Protein AF-T0JXV6-F1 (afdb_monomer_lite)

InterPro domains:
  IPR028389 Protection of telomeres protein 1 [PTHR14513] (5-275)

Foldseek 3Di:
DDDPPPDPALKDFPCPPADADQLVVVPDFDWDWDQDPNDTDIDTDLWDFDKHKHWWAFQAKPPLDLLPQKDWDADDPVVVVVPDDDDDDDDDDDDDDDDDPCSVPGDTAMWGWMKTKIAHDDPCPDDDDDPPDDPDSIDIAIETRVQVCQAQVDHGDRCVVDVPVSVSSVVSVCQRFNCNSVVSVVVVVVVVVVVVVVVVPPDPDPDDDDDDDDDDDDDDDDDDDPPDPDTPYDIDMFMKTKDWDKDFAPDPVQAPPDDRIHTHIHMHTHRMYRNDD

Secondary structure (DSSP, 8-state):
---------SEEES-TTSPBPPHHHHHSPPEEEEEETTEEEEEEPS----EEEEEEEEEEEESSSGGGSEEEEEP-THHHHTTS----------------GGGGSPPEEEEE-EEEEEEE-----TT----TT----EEEEEE-HHHHHHHHS-----TTT-HHHHHHHHHHHHHHHTTHHHHHHHHHHHHHHHHHHHHTT-----SPPPP--------------------SPPPEEEEEEEEEEEEE---GGG--SSTTEEEEEEEEEESEEE---

Organism: Colletotrichum gloeosporioides (strain Cg-14) (NCBI:txid1237896)

Structure (mmCIF, N/CA/C/O backbone):
data_AF-T0JXV6-F1
#
_entry.id   AF-T0JXV6-F1
#
loop_
_atom_site.group_PDB
_atom_site.id
_atom_site.type_symbol
_atom_site.label_atom_id
_atom_site.label_alt_id
_atom_site.label_comp_id
_atom_site.label_asym_id
_atom_site.label_entity_id
_atom_site.label_seq_id
_atom_site.pdbx_PDB_ins_code
_atom_site.Cartn_x
_atom_site.Cartn_y
_atom_site.Cartn_z
_atom_site.occupancy
_atom_site.B_iso_or_equiv
_atom_site.auth_seq_id
_atom_site.auth_comp_id
_atom_site.auth_asym_id
_atom_site.auth_atom_id
_atom_site.pdbx_PDB_model_num
ATOM 1 N N . MET A 1 1 ? -8.424 29.051 -29.352 1.00 37.22 1 MET A N 1
ATOM 2 C CA . MET A 1 1 ? -7.596 28.868 -28.140 1.00 37.22 1 MET A CA 1
ATOM 3 C C . MET A 1 1 ? -8.303 27.899 -27.207 1.00 37.22 1 MET A C 1
ATOM 5 O O . MET A 1 1 ? -9.523 27.938 -27.158 1.00 37.22 1 MET A O 1
ATOM 9 N N . CYS A 1 2 ? -7.521 27.090 -26.488 1.00 35.97 2 CYS A N 1
ATOM 10 C CA . CYS A 1 2 ? -7.918 26.149 -25.431 1.00 35.97 2 CYS A CA 1
ATOM 11 C C . CYS A 1 2 ? -8.541 24.810 -25.858 1.00 35.97 2 CYS A C 1
ATOM 13 O O . CYS A 1 2 ? -9.689 24.521 -25.553 1.00 35.97 2 CYS A O 1
ATOM 15 N N . LEU A 1 3 ? -7.710 23.939 -26.437 1.00 32.62 3 LEU A N 1
ATOM 16 C CA . LEU A 1 3 ? -7.791 22.489 -26.215 1.00 32.62 3 LEU A CA 1
ATOM 17 C C . LEU A 1 3 ? -6.382 21.950 -25.936 1.00 32.62 3 LEU A C 1
ATOM 19 O O . LEU A 1 3 ? -5.783 21.256 -26.746 1.00 32.62 3 LEU A O 1
ATOM 23 N N . LEU A 1 4 ? -5.834 22.323 -24.780 1.00 34.47 4 LEU A N 1
ATOM 24 C CA . LEU A 1 4 ? -4.704 21.633 -24.157 1.00 34.47 4 LEU A CA 1
ATOM 25 C C . LEU A 1 4 ? -4.977 21.549 -22.655 1.00 34.47 4 LEU A C 1
ATOM 27 O O . LEU A 1 4 ? -4.387 22.256 -21.849 1.00 34.47 4 LEU A O 1
ATOM 31 N N . GLN A 1 5 ? -5.911 20.678 -22.290 1.00 33.28 5 GLN A N 1
ATOM 32 C CA . GLN A 1 5 ? -6.029 20.166 -20.927 1.00 33.28 5 GLN A CA 1
ATOM 33 C C . GLN A 1 5 ? -6.063 18.632 -20.987 1.00 33.28 5 GLN A C 1
ATOM 35 O O . GLN A 1 5 ? -6.943 17.988 -20.431 1.00 33.28 5 GLN A O 1
ATOM 40 N N . ALA A 1 6 ? -5.128 18.042 -21.735 1.00 34.59 6 ALA A N 1
ATOM 41 C CA . ALA A 1 6 ? -4.941 16.598 -21.771 1.00 34.59 6 ALA A CA 1
ATOM 42 C C . ALA A 1 6 ? -3.949 16.181 -20.670 1.00 34.59 6 ALA A C 1
ATOM 44 O O . ALA A 1 6 ? -2.814 16.648 -20.646 1.00 34.59 6 ALA A O 1
ATOM 45 N N . ASN A 1 7 ? -4.415 15.300 -19.778 1.00 42.31 7 ASN A N 1
ATOM 46 C CA . ASN A 1 7 ? -3.654 14.433 -18.868 1.00 42.31 7 ASN A CA 1
ATOM 47 C C . ASN A 1 7 ? -2.705 15.097 -17.855 1.00 42.31 7 ASN A C 1
ATOM 49 O O . ASN A 1 7 ? -1.498 15.175 -18.065 1.00 42.31 7 ASN A O 1
ATOM 53 N N . ARG A 1 8 ? -3.234 15.480 -16.679 1.00 49.75 8 ARG A N 1
ATOM 54 C CA . ARG A 1 8 ? -2.411 15.922 -15.530 1.00 49.75 8 ARG A CA 1
ATOM 55 C C . ARG A 1 8 ? -2.336 14.928 -14.360 1.00 49.75 8 ARG A C 1
ATOM 57 O O . ARG A 1 8 ? -1.560 15.169 -13.440 1.00 49.75 8 ARG A O 1
ATOM 64 N N . ASN A 1 9 ? -3.061 13.807 -14.411 1.00 64.25 9 ASN A N 1
ATOM 65 C CA . ASN A 1 9 ? -3.058 12.797 -13.350 1.00 64.25 9 ASN A CA 1
ATOM 66 C C . ASN A 1 9 ? -2.523 11.470 -13.895 1.00 64.25 9 ASN A C 1
ATOM 68 O O . ASN A 1 9 ? -3.249 10.728 -14.546 1.00 64.25 9 ASN A O 1
ATOM 72 N N . GLN A 1 10 ? -1.250 11.180 -13.616 1.00 81.12 10 GLN A N 1
ATOM 73 C CA . GLN A 1 10 ? -0.612 9.900 -13.956 1.00 81.12 10 GLN A CA 1
ATOM 74 C C . GLN A 1 10 ? -1.016 8.766 -13.003 1.00 81.12 10 GLN A C 1
ATOM 76 O O . GLN A 1 10 ? -0.547 7.648 -13.152 1.00 81.12 10 GLN A O 1
ATOM 81 N N . VAL A 1 11 ? -1.869 9.040 -12.013 1.00 85.19 11 VAL A N 1
ATOM 82 C CA . VAL A 1 11 ? -2.389 8.044 -11.075 1.00 85.19 11 VAL A CA 1
ATOM 83 C C . VAL A 1 11 ? -3.901 8.198 -10.995 1.00 85.19 11 VAL A C 1
ATOM 85 O O . VAL A 1 11 ? -4.410 9.305 -10.790 1.00 85.19 11 VAL A O 1
ATOM 88 N N . THR A 1 12 ? -4.612 7.093 -11.180 1.00 85.12 12 THR A N 1
ATOM 89 C CA . THR A 1 12 ? -6.077 7.018 -11.170 1.00 85.12 12 THR A CA 1
ATOM 90 C C . THR A 1 12 ? -6.544 5.996 -10.145 1.00 85.12 12 THR A C 1
ATOM 92 O O . THR A 1 12 ? -5.838 5.027 -9.879 1.00 85.12 12 THR A O 1
ATOM 95 N N . CYS A 1 13 ? -7.740 6.191 -9.592 1.00 86.06 13 CYS A N 1
ATOM 96 C CA . CYS A 1 13 ? -8.347 5.271 -8.637 1.00 86.06 13 CYS A CA 1
ATOM 97 C C . CYS A 1 13 ? -9.771 4.902 -9.070 1.00 86.06 13 CYS A C 1
ATOM 99 O O . CYS A 1 13 ? -10.501 5.779 -9.516 1.00 86.06 13 CYS A O 1
ATOM 101 N N . GLU A 1 14 ? -10.176 3.647 -8.894 1.00 82.94 14 GLU A N 1
ATOM 102 C CA . GLU A 1 14 ? -11.443 3.086 -9.388 1.00 82.94 14 GLU A CA 1
ATOM 103 C C . GLU A 1 14 ? -12.693 3.831 -8.884 1.00 82.94 14 GLU A C 1
ATOM 105 O O . GLU A 1 14 ? -13.645 4.055 -9.628 1.00 82.94 14 GLU A O 1
ATOM 110 N N . HIS A 1 15 ? -12.686 4.293 -7.632 1.00 77.56 15 HIS A N 1
ATOM 111 C CA . HIS A 1 15 ? -13.860 4.901 -7.001 1.00 77.56 15 HIS A CA 1
ATOM 112 C C . HIS A 1 15 ? -13.875 6.429 -7.140 1.00 77.56 15 HIS A C 1
ATOM 114 O O . HIS A 1 15 ? -13.711 7.162 -6.158 1.00 77.56 15 HIS A O 1
ATOM 120 N N . HIS A 1 16 ? -14.083 6.927 -8.359 1.00 67.88 16 HIS A N 1
ATOM 121 C CA . HIS A 1 16 ? -14.123 8.368 -8.638 1.00 67.88 16 HIS A CA 1
ATOM 122 C C . HIS A 1 16 ? -15.281 9.109 -7.940 1.00 67.88 16 HIS A C 1
ATOM 124 O O . HIS A 1 16 ? -15.116 10.283 -7.592 1.00 67.88 16 HIS A O 1
ATOM 130 N N . ASP A 1 17 ? -16.394 8.417 -7.675 1.00 71.88 17 ASP A N 1
ATOM 131 C CA . ASP A 1 17 ? -17.638 9.006 -7.153 1.00 71.88 17 ASP A CA 1
ATOM 132 C C . ASP A 1 17 ? -17.679 9.143 -5.622 1.00 71.88 17 ASP A C 1
ATOM 134 O O . ASP A 1 17 ? -18.515 9.866 -5.079 1.00 71.88 17 ASP A O 1
ATOM 138 N N . LYS A 1 18 ? -16.768 8.481 -4.893 1.00 79.19 18 LYS A N 1
ATOM 139 C CA . LYS A 1 18 ? -16.682 8.617 -3.430 1.00 79.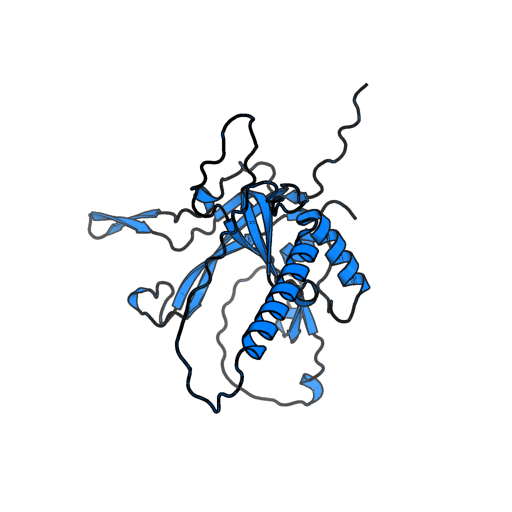19 18 LYS A CA 1
ATOM 140 C C . LYS A 1 18 ? -16.049 9.963 -3.055 1.00 79.19 18 LYS A C 1
ATOM 142 O O . LYS A 1 18 ? -15.057 10.384 -3.656 1.00 79.19 18 LYS A O 1
ATOM 147 N N . SER A 1 19 ? -16.581 10.619 -2.024 1.00 84.12 19 SER A N 1
ATOM 148 C CA . SER A 1 19 ? -15.981 11.829 -1.447 1.00 84.12 19 SER A CA 1
ATOM 149 C C . SER A 1 19 ? -14.614 11.535 -0.831 1.00 84.12 19 SER A C 1
ATOM 151 O O . SER A 1 19 ? -14.400 10.477 -0.241 1.00 84.12 19 SER A O 1
ATOM 153 N N . THR A 1 20 ? -13.689 12.486 -0.950 1.00 88.56 20 THR A N 1
ATOM 154 C CA . THR A 1 20 ? -12.358 12.382 -0.343 1.00 88.56 20 THR A CA 1
ATOM 155 C C . THR A 1 20 ? -12.450 12.524 1.177 1.00 88.56 20 THR A C 1
ATOM 157 O O . THR A 1 20 ? -12.893 13.556 1.676 1.00 88.56 20 THR A O 1
ATOM 160 N N . SER A 1 21 ? -12.006 11.503 1.901 1.00 89.81 21 SER A N 1
ATOM 161 C CA . SER A 1 21 ? -11.859 11.471 3.356 1.00 89.81 21 SER A CA 1
ATOM 162 C C . SER A 1 21 ? -10.530 12.095 3.792 1.00 89.81 21 SER A C 1
ATOM 164 O O . SER A 1 21 ? -9.514 11.960 3.101 1.00 89.81 21 SER A O 1
ATOM 166 N N . LEU A 1 22 ? -10.530 12.753 4.955 1.00 89.25 22 LEU A N 1
ATOM 167 C CA . LEU A 1 22 ? -9.310 13.240 5.596 1.00 89.25 22 LEU A CA 1
ATOM 168 C C . LEU A 1 22 ? -8.621 12.101 6.354 1.00 89.25 22 LEU A C 1
ATOM 170 O O . LEU A 1 22 ? -9.269 11.202 6.886 1.00 89.25 22 LEU A O 1
ATOM 174 N N . ILE A 1 23 ? -7.295 12.140 6.432 1.00 90.06 23 ILE A N 1
ATOM 175 C CA . ILE A 1 23 ? -6.511 11.106 7.115 1.00 90.06 23 ILE A CA 1
ATOM 176 C C . ILE A 1 23 ? -6.825 11.019 8.617 1.00 90.06 23 ILE A C 1
ATOM 178 O O . ILE A 1 23 ? -6.941 9.895 9.106 1.00 90.06 23 ILE A O 1
ATOM 182 N N . PRO A 1 24 ? -7.006 12.127 9.366 1.00 89.81 24 PRO A N 1
ATOM 183 C CA . PRO A 1 24 ? -7.443 12.053 10.761 1.00 89.81 24 PRO A CA 1
ATOM 184 C C . PRO A 1 24 ? -8.748 11.270 10.941 1.00 89.81 24 PRO A C 1
ATOM 186 O O . PRO A 1 24 ? -8.823 10.442 11.844 1.00 89.81 24 PRO A O 1
ATOM 189 N N . ASP A 1 25 ? -9.712 11.457 10.037 1.00 88.94 25 ASP A N 1
ATOM 190 C CA . ASP A 1 25 ? -11.015 10.783 10.088 1.00 88.94 25 ASP A CA 1
ATOM 191 C C . ASP A 1 25 ? -10.878 9.281 9.782 1.00 88.94 25 ASP A C 1
ATOM 193 O O . ASP A 1 25 ? -11.512 8.447 10.420 1.00 88.94 25 ASP A O 1
ATOM 197 N N . ILE A 1 26 ? -10.001 8.910 8.839 1.00 90.38 26 ILE A N 1
ATOM 198 C CA . ILE A 1 26 ? -9.690 7.500 8.525 1.00 90.38 26 ILE A CA 1
ATOM 199 C C . ILE A 1 26 ? -9.023 6.798 9.721 1.00 90.38 26 ILE A C 1
ATOM 201 O O . ILE A 1 26 ? -9.214 5.599 9.946 1.00 90.38 26 ILE A O 1
ATOM 205 N N . LEU A 1 27 ? -8.196 7.534 10.469 1.00 91.00 27 LEU A N 1
ATOM 206 C CA . LEU A 1 27 ? -7.444 7.018 11.610 1.00 91.00 27 LEU A CA 1
ATOM 207 C C . LEU A 1 27 ? -8.259 6.967 12.904 1.00 91.00 27 LEU A C 1
ATOM 209 O O . LEU A 1 27 ? -7.886 6.224 13.823 1.00 91.00 27 LEU A O 1
ATOM 213 N N . GLU A 1 28 ? -9.355 7.713 12.997 1.00 90.12 28 GLU A N 1
ATOM 214 C CA . GLU A 1 28 ? -10.208 7.723 14.177 1.00 90.12 28 GLU A CA 1
ATOM 215 C C . GLU A 1 28 ? -10.832 6.330 14.409 1.00 90.12 28 GLU A C 1
ATOM 217 O O . GLU A 1 28 ? -11.359 5.709 13.483 1.00 90.12 28 GLU A O 1
ATOM 222 N N . PRO A 1 29 ? -10.706 5.742 15.615 1.00 89.19 29 PRO A N 1
ATOM 223 C CA . PRO A 1 29 ? -11.367 4.481 15.930 1.00 89.19 29 PRO A CA 1
ATOM 224 C C . PRO A 1 29 ? -12.885 4.640 15.907 1.00 89.19 29 PRO A C 1
ATOM 226 O O . PRO A 1 29 ? -13.430 5.498 16.600 1.00 89.19 29 PRO A O 1
ATOM 229 N N . ALA A 1 30 ? -13.566 3.770 15.167 1.00 89.75 30 ALA A N 1
ATOM 230 C CA . ALA A 1 30 ? -15.018 3.740 15.171 1.00 89.75 30 ALA A CA 1
ATOM 231 C C . ALA A 1 30 ? -15.557 3.285 16.531 1.00 89.75 30 ALA A C 1
ATOM 233 O O . ALA A 1 30 ? -14.968 2.441 17.217 1.00 89.75 30 ALA A O 1
ATOM 234 N N . THR A 1 31 ? -16.713 3.822 16.897 1.00 92.06 31 THR A N 1
ATOM 235 C CA . THR A 1 31 ? -17.448 3.437 18.095 1.00 92.06 31 THR A CA 1
ATOM 236 C C . THR A 1 31 ? -18.773 2.793 17.720 1.00 92.06 31 THR A C 1
ATOM 238 O O . THR A 1 31 ? -19.388 3.125 16.708 1.00 92.06 31 THR A O 1
ATOM 241 N N . HIS A 1 32 ? -19.209 1.852 18.546 1.00 89.75 32 HIS A N 1
ATOM 242 C CA . HIS A 1 32 ? -20.503 1.206 18.439 1.00 89.75 32 HIS A CA 1
ATOM 243 C C . HIS A 1 32 ? -21.236 1.328 19.768 1.00 89.75 32 HIS A C 1
ATOM 245 O O . HIS A 1 32 ? -20.668 1.073 20.831 1.00 89.75 32 HIS A O 1
ATOM 251 N N . GLU A 1 33 ? -22.495 1.735 19.703 1.00 92.31 33 GLU A N 1
ATOM 252 C CA . GLU A 1 33 ? -23.370 1.784 20.862 1.00 92.31 33 GLU A CA 1
ATOM 253 C C . GLU A 1 33 ? -23.994 0.403 21.074 1.00 92.31 33 GLU A C 1
ATOM 255 O O . GLU A 1 33 ? -24.697 -0.105 20.204 1.00 92.31 33 GLU A O 1
ATOM 260 N N . ALA A 1 34 ? -23.722 -0.209 22.224 1.00 87.69 34 ALA A N 1
ATOM 261 C CA . ALA A 1 34 ? -24.237 -1.517 22.596 1.00 87.69 34 ALA A CA 1
ATOM 262 C C . ALA A 1 34 ? -25.036 -1.423 23.898 1.00 87.69 34 ALA A C 1
ATOM 264 O O . ALA A 1 34 ? -24.622 -0.767 24.854 1.00 87.69 34 ALA A O 1
ATOM 265 N N . THR A 1 35 ? -26.168 -2.121 23.969 1.00 90.75 35 THR A N 1
ATOM 266 C CA . THR A 1 35 ? -26.941 -2.241 25.209 1.00 90.75 35 THR A CA 1
ATOM 267 C C . THR A 1 35 ? -26.532 -3.509 25.947 1.00 90.75 35 THR A C 1
ATOM 269 O O . THR A 1 35 ? -26.772 -4.618 25.473 1.00 90.75 35 THR A O 1
ATOM 272 N N . VAL A 1 36 ? -25.948 -3.356 27.135 1.00 86.69 36 VAL A N 1
ATOM 273 C CA . VAL A 1 36 ? -25.570 -4.469 28.014 1.00 86.69 36 VAL A CA 1
ATOM 274 C C . VAL A 1 36 ? -26.356 -4.333 29.311 1.00 86.69 36 VAL A C 1
ATOM 276 O O . VAL A 1 36 ? -26.255 -3.322 30.000 1.00 86.69 36 VAL A O 1
ATOM 279 N N . GLN A 1 37 ? -27.180 -5.336 29.634 1.00 86.00 37 GLN A N 1
ATOM 280 C CA . GLN A 1 37 ? -27.998 -5.365 30.859 1.00 86.00 37 GLN A CA 1
ATOM 281 C C . GLN A 1 37 ? -28.869 -4.104 31.060 1.00 86.00 37 GLN A C 1
ATOM 283 O O . GLN A 1 37 ? -29.001 -3.588 32.167 1.00 86.00 37 GLN A O 1
ATOM 288 N N . GLY A 1 38 ? -29.451 -3.578 29.976 1.00 86.81 38 GLY A N 1
ATOM 289 C CA . GLY A 1 38 ? -30.301 -2.378 30.013 1.00 86.81 38 GLY A CA 1
ATOM 290 C C . GLY A 1 38 ? -29.543 -1.051 30.132 1.00 86.81 38 GLY A C 1
ATOM 291 O O . GLY A 1 38 ? -30.179 -0.003 30.173 1.00 86.81 38 GLY A O 1
ATOM 292 N N . SER A 1 39 ? -28.206 -1.078 30.153 1.00 88.06 39 SER A N 1
ATOM 293 C CA . SER A 1 39 ? -27.356 0.113 30.117 1.00 88.06 39 SER A CA 1
ATOM 294 C C . SER A 1 39 ? -26.723 0.278 28.740 1.00 88.06 39 SER A C 1
ATOM 296 O O . SER A 1 39 ? -26.193 -0.675 28.167 1.00 88.06 39 SER A O 1
ATOM 298 N N . THR A 1 40 ? -26.761 1.497 28.213 1.00 88.94 40 THR A N 1
ATOM 299 C CA . THR A 1 40 ? -26.061 1.857 26.980 1.00 88.94 40 THR A CA 1
ATOM 300 C C . THR A 1 40 ? -24.569 2.024 27.258 1.00 88.94 40 THR A C 1
ATOM 302 O O . THR A 1 40 ? -24.177 2.813 28.117 1.00 88.94 40 THR A O 1
ATOM 305 N N . VAL A 1 41 ? -23.731 1.308 26.510 1.00 92.62 41 VAL A N 1
ATOM 306 C CA . VAL A 1 41 ? -22.269 1.371 26.585 1.00 92.62 41 VAL A CA 1
ATOM 307 C C . VAL A 1 41 ? -21.703 1.648 25.196 1.00 92.62 41 VAL A C 1
ATOM 309 O O . VAL A 1 41 ? -22.113 1.042 24.210 1.00 92.62 41 VAL A O 1
ATOM 312 N N . ILE A 1 42 ? -20.729 2.554 25.114 1.00 90.94 42 ILE A N 1
ATOM 313 C CA . ILE A 1 42 ? -20.004 2.841 23.874 1.00 90.94 42 ILE A CA 1
ATOM 314 C C . ILE A 1 42 ? -18.759 1.956 23.822 1.00 90.94 42 ILE A C 1
ATOM 316 O O . ILE A 1 42 ? -17.847 2.096 24.638 1.00 90.94 42 ILE A O 1
ATOM 320 N N . VAL A 1 43 ? -18.714 1.063 22.841 1.00 89.06 43 VAL A N 1
ATOM 321 C CA . VAL A 1 43 ? -17.601 0.145 22.594 1.00 89.06 43 VAL A CA 1
ATOM 322 C C . VAL A 1 43 ? -16.750 0.688 21.452 1.00 89.06 43 VAL A C 1
ATOM 324 O O . VAL A 1 43 ? -17.272 1.096 20.417 1.00 89.06 43 VAL A O 1
ATOM 327 N N . LYS A 1 44 ? -15.427 0.700 21.618 1.00 90.06 44 LYS A N 1
ATOM 328 C CA . LYS A 1 44 ? -14.499 1.009 20.522 1.00 90.06 44 LYS A CA 1
ATOM 329 C C . LYS A 1 44 ? -14.268 -0.247 19.699 1.00 90.06 44 LYS A C 1
ATOM 331 O O . LYS A 1 44 ? -13.880 -1.271 20.252 1.00 90.06 44 LYS A O 1
ATOM 336 N N . LEU A 1 45 ? -14.489 -0.154 18.394 1.00 90.12 45 LEU A N 1
ATOM 337 C CA . LEU A 1 45 ? -14.232 -1.256 17.481 1.00 90.12 45 LEU A CA 1
ATOM 338 C C . LEU A 1 45 ? -12.742 -1.292 17.116 1.00 90.12 45 LEU A C 1
ATOM 340 O O . LEU A 1 45 ? -12.152 -0.233 16.872 1.00 90.12 45 LEU A O 1
ATOM 344 N N . PRO A 1 46 ? -12.124 -2.483 17.036 1.00 88.31 46 PRO A N 1
ATOM 345 C CA . PRO A 1 46 ? -10.740 -2.599 16.592 1.00 88.31 46 PRO A CA 1
ATOM 346 C C . PRO A 1 46 ? -10.594 -2.192 15.115 1.00 88.31 46 PRO A C 1
ATOM 348 O O . PRO A 1 46 ? -9.593 -1.581 14.751 1.00 88.31 46 PRO A O 1
ATOM 351 N N . PHE A 1 47 ? -11.597 -2.471 14.274 1.00 92.12 47 PHE A N 1
ATOM 352 C CA . PHE A 1 47 ? -11.689 -2.079 12.860 1.00 92.12 47 PHE A CA 1
ATOM 353 C C . PHE A 1 47 ? -13.146 -2.179 12.365 1.00 92.12 47 PHE A C 1
ATOM 355 O O . PHE A 1 47 ? -13.990 -2.767 13.040 1.00 92.12 47 PHE A O 1
ATOM 362 N N . THR A 1 48 ? -13.446 -1.613 11.192 1.00 91.31 48 THR A N 1
ATOM 363 C CA . THR A 1 48 ? -14.803 -1.574 10.599 1.00 91.31 48 THR A CA 1
ATOM 364 C C . THR A 1 48 ? -14.897 -2.084 9.164 1.00 91.31 48 THR A C 1
ATOM 366 O O . THR A 1 48 ? -15.958 -1.977 8.558 1.00 91.31 48 THR A O 1
ATOM 369 N N . VAL A 1 49 ? -13.811 -2.626 8.604 1.00 92.44 49 VAL A N 1
ATOM 370 C CA . VAL A 1 49 ? -13.766 -3.099 7.203 1.00 92.44 49 VAL A CA 1
ATOM 371 C C . VAL A 1 49 ? -14.216 -2.002 6.217 1.00 92.44 49 VAL A C 1
ATOM 373 O O . VAL A 1 49 ? -15.005 -2.212 5.300 1.00 92.44 49 VAL A O 1
ATOM 376 N N . ALA A 1 50 ? -13.765 -0.769 6.455 1.00 92.06 50 ALA A N 1
ATOM 377 C CA . ALA A 1 50 ? -14.204 0.403 5.707 1.00 92.06 50 ALA A CA 1
ATOM 378 C C . ALA A 1 50 ? -13.318 0.693 4.486 1.00 92.06 50 ALA A C 1
ATOM 380 O O . ALA A 1 50 ? -12.120 0.416 4.480 1.00 92.06 50 ALA A O 1
ATOM 381 N N . GLN A 1 51 ? -13.901 1.316 3.464 1.00 94.00 51 GLN A N 1
ATOM 382 C CA . GLN A 1 51 ? -13.195 1.787 2.274 1.00 94.00 51 GLN A CA 1
ATOM 383 C C . GLN A 1 51 ? -13.260 3.308 2.179 1.00 94.00 51 GLN A C 1
ATOM 385 O O . GLN A 1 51 ? -14.335 3.901 2.268 1.00 94.00 51 GLN A O 1
ATOM 390 N N . TYR A 1 52 ? -12.120 3.923 1.901 1.00 92.69 52 TYR A N 1
ATOM 391 C CA . TYR A 1 52 ? -11.938 5.365 1.859 1.00 92.69 52 TYR A CA 1
ATOM 392 C C . TYR A 1 52 ? -11.314 5.790 0.537 1.00 92.69 52 TYR A C 1
ATOM 394 O O . TYR A 1 52 ? -10.575 5.036 -0.099 1.00 92.69 52 TYR A O 1
ATOM 402 N N . ARG A 1 53 ? -11.572 7.035 0.149 1.00 92.94 53 ARG A N 1
ATOM 403 C CA . ARG A 1 53 ? -10.839 7.723 -0.912 1.00 92.94 53 ARG A CA 1
ATOM 404 C C . ARG A 1 53 ? -10.041 8.841 -0.265 1.00 92.94 53 ARG A C 1
ATOM 406 O O . ARG A 1 53 ? -10.612 9.605 0.501 1.00 92.94 53 ARG A O 1
ATOM 413 N N . ALA A 1 54 ? -8.754 8.960 -0.556 1.00 91.75 54 ALA A N 1
ATOM 414 C CA . ALA A 1 54 ? -7.899 9.966 0.069 1.00 91.75 54 ALA A CA 1
ATOM 415 C C . ALA A 1 54 ? -7.019 10.665 -0.969 1.00 91.75 54 ALA A C 1
ATOM 417 O O . ALA A 1 54 ? -6.627 10.065 -1.969 1.00 91.75 54 ALA A O 1
ATOM 418 N N . ASN A 1 55 ? -6.700 11.938 -0.721 1.00 91.50 55 ASN A N 1
ATOM 419 C CA . ASN A 1 55 ? -5.715 12.686 -1.498 1.00 91.50 55 ASN A CA 1
ATOM 420 C C . ASN A 1 55 ? -4.409 12.768 -0.706 1.00 91.50 55 ASN A C 1
ATOM 422 O O . ASN A 1 55 ? -4.353 13.382 0.364 1.00 91.50 55 ASN A O 1
ATOM 426 N N . VAL A 1 56 ? -3.367 12.119 -1.213 1.00 92.25 56 VAL A N 1
ATOM 427 C CA . VAL A 1 56 ? -2.160 11.812 -0.446 1.00 92.25 56 VAL A CA 1
ATOM 428 C C . VAL A 1 56 ? -0.894 12.024 -1.261 1.00 92.25 56 VAL A C 1
ATOM 430 O O . VAL A 1 56 ? -0.916 12.133 -2.483 1.00 92.25 56 VAL A O 1
ATOM 433 N N . ARG A 1 57 ? 0.236 12.045 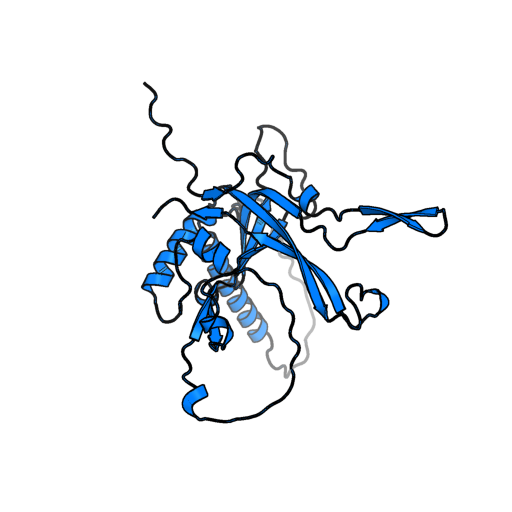-0.563 1.00 92.31 57 ARG A N 1
ATOM 434 C CA . ARG A 1 57 ? 1.583 11.909 -1.121 1.00 92.31 57 ARG A CA 1
ATOM 435 C C . ARG A 1 57 ? 2.312 10.775 -0.408 1.00 92.31 57 ARG A C 1
ATOM 437 O O . ARG A 1 57 ? 2.127 10.591 0.797 1.00 92.31 57 ARG A O 1
ATOM 444 N N . VAL A 1 58 ? 3.158 10.039 -1.121 1.00 93.75 58 VAL A N 1
ATOM 445 C CA . VAL A 1 58 ? 4.038 9.043 -0.491 1.00 93.75 58 VAL A CA 1
ATOM 446 C C . VAL A 1 58 ? 5.214 9.757 0.168 1.00 93.75 58 VAL A C 1
ATOM 448 O O . VAL A 1 58 ? 5.881 10.574 -0.458 1.00 93.75 58 VAL A O 1
ATOM 451 N N . ILE A 1 59 ? 5.473 9.469 1.438 1.00 92.56 59 ILE A N 1
ATOM 452 C CA . ILE A 1 59 ? 6.582 10.072 2.194 1.00 92.56 59 ILE A CA 1
ATOM 453 C C . ILE A 1 59 ? 7.608 9.049 2.682 1.00 92.56 59 ILE A C 1
ATOM 455 O O . ILE A 1 59 ? 8.644 9.437 3.216 1.00 92.56 59 ILE A O 1
ATOM 459 N N . ASP A 1 60 ? 7.294 7.760 2.581 1.00 94.62 60 ASP A N 1
ATOM 460 C CA . ASP A 1 60 ? 8.200 6.649 2.868 1.00 94.62 60 ASP A CA 1
ATOM 461 C C . ASP A 1 60 ? 7.644 5.361 2.242 1.00 94.62 60 ASP A C 1
ATOM 463 O O . ASP A 1 60 ? 6.484 5.315 1.831 1.00 94.62 60 ASP A O 1
ATOM 467 N N . PHE A 1 61 ? 8.453 4.310 2.207 1.00 96.88 61 PHE A N 1
ATOM 468 C CA . PHE A 1 61 ? 8.066 2.981 1.738 1.00 96.88 61 PHE A CA 1
ATOM 469 C C . PHE A 1 61 ? 8.766 1.876 2.547 1.00 96.88 61 PHE A C 1
ATOM 471 O O . PHE A 1 61 ? 9.717 2.132 3.283 1.00 96.88 61 PHE A O 1
ATOM 478 N N . HIS A 1 62 ? 8.313 0.635 2.471 1.00 96.25 62 HIS A N 1
ATOM 479 C CA . HIS A 1 62 ? 8.968 -0.505 3.111 1.00 96.25 62 HIS A CA 1
ATOM 480 C C . HIS A 1 62 ? 8.730 -1.760 2.268 1.00 96.25 62 HIS A C 1
ATOM 482 O O . HIS A 1 62 ? 7.591 -1.947 1.865 1.00 96.25 62 HIS A O 1
ATOM 488 N N . PRO A 1 63 ? 9.717 -2.638 2.023 1.00 96.44 63 PRO A N 1
ATOM 489 C CA . PRO A 1 63 ? 11.114 -2.618 2.488 1.00 96.44 63 PRO A CA 1
ATOM 490 C C . PRO A 1 63 ? 11.949 -1.416 1.995 1.00 96.44 63 PRO A C 1
ATOM 492 O O . PRO A 1 63 ? 11.495 -0.661 1.148 1.00 96.44 63 PRO A O 1
ATOM 495 N N . PRO A 1 64 ? 13.150 -1.139 2.542 1.00 93.75 64 PRO A N 1
ATOM 496 C CA . PRO A 1 64 ? 13.907 0.071 2.193 1.00 93.75 64 PRO A CA 1
ATOM 497 C C . PRO A 1 64 ? 14.551 0.056 0.798 1.00 93.75 64 PRO A C 1
ATOM 499 O O . PRO A 1 64 ? 15.064 1.091 0.379 1.00 93.75 64 PRO A O 1
ATOM 502 N N . ARG A 1 65 ? 14.541 -1.089 0.114 1.00 93.31 65 ARG A N 1
ATOM 503 C CA . ARG A 1 65 ? 15.137 -1.331 -1.201 1.00 93.31 65 ARG A CA 1
ATOM 504 C C . ARG A 1 65 ? 14.060 -1.836 -2.153 1.00 93.31 65 ARG A C 1
ATOM 506 O O . ARG A 1 65 ? 13.259 -2.675 -1.743 1.00 93.31 65 ARG A O 1
ATOM 513 N N . LEU A 1 66 ? 14.047 -1.348 -3.391 1.00 95.12 66 LEU A N 1
ATOM 514 C CA . LEU A 1 66 ? 13.049 -1.755 -4.388 1.00 95.12 66 LEU A CA 1
ATOM 515 C C . LEU A 1 66 ? 13.220 -3.227 -4.768 1.00 95.12 66 LEU A C 1
ATOM 517 O O . LEU A 1 66 ? 12.237 -3.919 -4.992 1.00 95.12 66 LEU A O 1
ATOM 521 N N . GLU A 1 67 ? 14.449 -3.736 -4.733 1.00 95.12 67 GLU A N 1
ATOM 522 C CA . GLU A 1 67 ? 14.780 -5.140 -4.988 1.00 95.12 67 GLU A CA 1
ATOM 523 C C . GLU A 1 67 ? 14.124 -6.112 -3.995 1.00 95.12 67 GLU A C 1
ATOM 525 O O . GLU A 1 67 ? 14.112 -7.320 -4.223 1.00 95.12 67 GLU A O 1
ATOM 530 N N . ASP A 1 68 ? 13.616 -5.588 -2.878 1.00 95.81 68 ASP A N 1
ATOM 531 C CA . ASP A 1 68 ? 12.969 -6.347 -1.814 1.00 95.81 68 ASP A CA 1
ATOM 532 C C . ASP A 1 68 ? 11.432 -6.206 -1.857 1.00 95.81 68 ASP A C 1
ATOM 534 O O . ASP A 1 68 ? 10.753 -6.736 -0.982 1.00 95.81 68 ASP A O 1
ATOM 538 N N . PHE A 1 69 ? 10.868 -5.489 -2.840 1.00 96.69 69 PHE A N 1
ATOM 539 C CA . PHE A 1 69 ? 9.413 -5.310 -2.981 1.00 96.69 69 PHE A CA 1
ATOM 540 C C . PHE A 1 69 ? 8.697 -6.577 -3.430 1.00 96.69 69 PHE A C 1
ATOM 542 O O . PHE A 1 69 ? 7.493 -6.704 -3.212 1.00 96.69 69 PHE A O 1
ATOM 549 N N . SER A 1 70 ? 9.416 -7.500 -4.061 1.00 95.88 70 SER A N 1
ATOM 550 C CA . SER A 1 70 ? 8.910 -8.815 -4.415 1.00 95.88 70 SER A CA 1
ATOM 551 C C . SER A 1 70 ? 9.594 -9.888 -3.572 1.00 95.88 70 SER A C 1
ATOM 553 O O . SER A 1 70 ? 10.782 -9.826 -3.242 1.00 95.88 70 SER A O 1
ATOM 555 N N . SER A 1 71 ? 8.819 -10.900 -3.202 1.00 93.44 71 SER A N 1
ATOM 556 C CA . SER A 1 71 ? 9.288 -12.029 -2.404 1.00 93.44 71 SER A CA 1
ATOM 557 C C . SER A 1 71 ? 8.865 -13.340 -3.055 1.00 93.44 71 SER A C 1
ATOM 559 O O . SER A 1 71 ? 7.702 -13.514 -3.411 1.00 93.44 71 SER A O 1
ATOM 561 N N . GLY A 1 72 ? 9.818 -14.258 -3.231 1.00 90.88 72 GLY A N 1
ATOM 562 C CA . GLY A 1 72 ? 9.555 -15.587 -3.775 1.00 90.88 72 GLY A CA 1
ATOM 563 C C . GLY A 1 72 ? 9.155 -16.556 -2.669 1.00 90.88 72 GLY A C 1
ATOM 564 O O . GLY A 1 72 ? 9.972 -16.840 -1.785 1.00 90.88 72 GLY A O 1
ATOM 565 N N . ARG A 1 73 ? 7.949 -17.116 -2.744 1.00 87.81 73 ARG A N 1
ATOM 566 C CA . ARG A 1 73 ? 7.495 -18.207 -1.873 1.00 87.81 73 ARG A CA 1
ATOM 567 C C . ARG A 1 73 ? 7.567 -19.553 -2.584 1.00 87.81 73 ARG A C 1
ATOM 569 O O . ARG A 1 73 ? 7.690 -19.626 -3.806 1.00 87.81 73 ARG A O 1
ATOM 576 N N . LYS A 1 74 ? 7.527 -20.629 -1.797 1.00 85.56 74 LYS A N 1
ATOM 577 C CA . LYS A 1 74 ? 7.373 -21.976 -2.350 1.00 85.56 74 LYS A CA 1
ATOM 578 C C . LYS A 1 74 ? 5.998 -22.074 -3.001 1.00 85.56 74 LYS A C 1
ATOM 580 O O . LYS A 1 74 ? 5.018 -21.612 -2.409 1.00 85.56 74 LYS A O 1
ATOM 585 N N . ARG A 1 75 ? 5.956 -22.666 -4.192 1.00 81.44 75 ARG A N 1
ATOM 586 C CA . ARG A 1 75 ? 4.699 -23.051 -4.820 1.00 81.44 75 ARG A CA 1
ATOM 587 C C . ARG A 1 75 ? 3.986 -24.055 -3.916 1.00 81.44 75 ARG A C 1
ATOM 589 O O . ARG A 1 75 ? 4.616 -24.983 -3.408 1.00 81.44 75 ARG A O 1
ATOM 596 N N . THR A 1 76 ? 2.710 -23.825 -3.669 1.00 80.19 76 THR A N 1
ATOM 597 C CA . THR A 1 76 ? 1.833 -24.709 -2.902 1.00 80.19 76 THR A CA 1
ATOM 598 C C . THR A 1 76 ? 0.800 -25.327 -3.839 1.00 80.19 76 THR A C 1
ATOM 600 O O . THR A 1 76 ? 0.592 -24.860 -4.958 1.00 80.19 76 THR A O 1
ATOM 603 N N . GLU A 1 77 ? 0.134 -26.389 -3.391 1.00 73.44 77 GLU A N 1
ATOM 604 C CA . GLU A 1 77 ? -0.960 -27.023 -4.142 1.00 73.44 77 GLU A CA 1
ATOM 605 C C . GLU A 1 77 ? -2.120 -26.057 -4.447 1.00 73.44 77 GLU A C 1
ATOM 607 O O . GLU A 1 77 ? -2.760 -26.172 -5.489 1.00 73.44 77 GLU A O 1
ATOM 612 N N . TYR A 1 78 ? -2.322 -25.039 -3.602 1.00 68.38 78 TYR A N 1
ATOM 613 C CA . TYR A 1 78 ? -3.322 -23.986 -3.800 1.00 68.38 78 TYR A CA 1
ATOM 614 C C . TYR A 1 78 ? -3.030 -23.092 -5.014 1.00 68.38 78 TYR A C 1
ATOM 616 O O . TYR A 1 78 ? -3.960 -22.548 -5.602 1.00 68.38 78 TYR A O 1
ATOM 624 N N . ASP A 1 79 ? -1.770 -22.989 -5.455 1.00 70.31 79 ASP A N 1
ATOM 625 C CA . ASP A 1 79 ? -1.413 -22.225 -6.661 1.00 70.31 79 ASP A CA 1
ATOM 626 C C . ASP A 1 79 ? -1.917 -22.889 -7.949 1.00 70.31 79 ASP A C 1
ATOM 628 O O . ASP A 1 79 ? -2.023 -22.240 -8.985 1.00 70.31 79 ASP A O 1
ATOM 632 N N . ILE A 1 80 ? -2.202 -24.193 -7.906 1.00 64.06 80 ILE A N 1
ATOM 633 C CA . ILE A 1 80 ? -2.752 -24.958 -9.035 1.00 64.06 80 ILE A CA 1
ATOM 634 C C . ILE A 1 80 ? -4.272 -24.747 -9.131 1.00 64.06 80 ILE A C 1
ATOM 636 O O . ILE A 1 80 ? -4.849 -24.890 -10.204 1.00 64.06 80 ILE A O 1
ATOM 640 N N . LEU A 1 81 ? -4.912 -24.383 -8.016 1.00 62.78 81 LEU A N 1
ATOM 641 C CA . LEU A 1 81 ? -6.359 -24.185 -7.904 1.00 62.78 81 LEU A CA 1
ATOM 642 C C . LEU A 1 81 ? -6.797 -22.736 -8.182 1.00 62.78 81 LEU A C 1
ATOM 644 O O . LEU A 1 81 ? -7.990 -22.470 -8.265 1.00 62.78 81 LEU A O 1
ATOM 648 N N . SER A 1 82 ? -5.849 -21.808 -8.329 1.00 55.03 82 SER A N 1
ATOM 649 C CA . SER A 1 82 ? -6.073 -20.356 -8.412 1.00 55.03 82 SER A CA 1
ATOM 650 C C . SER A 1 82 ? -6.634 -19.856 -9.761 1.00 55.03 82 SER A C 1
ATOM 652 O O . SER A 1 82 ? -6.359 -18.717 -10.139 1.00 55.03 82 SER A O 1
ATOM 654 N N . ASP A 1 83 ? -7.396 -20.668 -10.498 1.00 46.47 83 ASP A N 1
ATOM 655 C CA . ASP A 1 83 ? -8.025 -20.218 -11.754 1.00 46.47 83 ASP A CA 1
ATOM 656 C C . ASP A 1 83 ? -9.380 -19.518 -11.539 1.00 46.47 83 ASP A C 1
ATOM 658 O O . ASP A 1 83 ? -9.824 -18.803 -12.422 1.00 46.47 83 ASP A O 1
ATOM 662 N N . ASP A 1 84 ? -10.037 -19.636 -10.376 1.00 46.66 84 ASP A N 1
ATOM 663 C CA . ASP A 1 84 ? -11.166 -18.759 -10.021 1.00 46.66 84 ASP A CA 1
ATOM 664 C C . ASP A 1 84 ? -11.658 -18.986 -8.576 1.00 46.66 84 ASP A C 1
ATOM 666 O O . ASP A 1 84 ? -11.608 -20.099 -8.057 1.00 46.66 84 ASP A O 1
ATOM 670 N N . SER A 1 85 ? -12.238 -17.935 -7.986 1.00 44.59 85 SER A N 1
ATOM 671 C CA . SER A 1 85 ? -12.953 -17.862 -6.693 1.00 44.59 85 SER A CA 1
ATOM 672 C C . SER A 1 85 ? -12.156 -17.515 -5.425 1.00 44.59 85 SER A C 1
ATOM 674 O O . SER A 1 85 ? -11.591 -18.357 -4.731 1.00 44.59 85 SER A O 1
ATOM 676 N N . ASP A 1 86 ? -12.296 -16.239 -5.064 1.00 53.53 86 ASP A N 1
ATOM 677 C CA . ASP A 1 86 ? -12.437 -15.688 -3.711 1.00 53.53 86 ASP A CA 1
ATOM 678 C C . ASP A 1 86 ? -12.909 -16.734 -2.673 1.00 53.53 86 ASP A C 1
ATOM 680 O O . ASP A 1 86 ? -14.048 -17.204 -2.721 1.00 53.53 86 ASP A O 1
ATOM 684 N N . SER A 1 87 ? -12.030 -17.142 -1.750 1.00 43.31 87 SER A N 1
ATOM 685 C CA . SER A 1 87 ? -12.429 -17.862 -0.535 1.00 43.31 87 SER A CA 1
ATOM 686 C C . SER A 1 87 ? -11.368 -17.745 0.559 1.00 43.31 87 SER A C 1
ATOM 688 O O . SER A 1 87 ? -10.327 -18.401 0.545 1.00 43.31 87 SER A O 1
ATOM 690 N N . GLU A 1 88 ? -11.700 -16.943 1.563 1.00 52.34 88 GLU A N 1
ATOM 691 C CA . GLU A 1 88 ? -11.060 -16.871 2.874 1.00 52.34 88 GLU A CA 1
ATOM 692 C C . GLU A 1 88 ? -10.953 -18.273 3.509 1.00 52.34 88 GLU A C 1
ATOM 694 O O . GLU A 1 88 ? -11.971 -18.925 3.753 1.00 52.34 88 GLU A O 1
ATOM 699 N N . SER A 1 89 ? -9.750 -18.751 3.848 1.00 44.12 89 SER A N 1
ATOM 700 C CA . SER A 1 89 ? -9.628 -19.820 4.848 1.00 44.12 89 SER A CA 1
ATOM 701 C C . SER A 1 89 ? -8.324 -19.752 5.642 1.00 44.12 89 SER A C 1
ATOM 703 O O . SER A 1 89 ? -7.225 -19.569 5.122 1.00 44.12 89 SER A O 1
ATOM 705 N N . VAL A 1 90 ? -8.487 -19.874 6.957 1.00 51.00 90 VAL A N 1
ATOM 706 C CA . VAL A 1 90 ? -7.427 -20.015 7.951 1.00 51.00 90 VAL A CA 1
ATOM 707 C C . VAL A 1 90 ? -7.025 -21.488 8.027 1.00 51.00 90 VAL A C 1
ATOM 709 O O . VAL A 1 90 ? -7.890 -22.339 8.205 1.00 51.00 90 VAL A O 1
ATOM 712 N N . SER A 1 91 ? -5.730 -21.807 7.964 1.00 40.16 91 SER A N 1
ATOM 713 C CA . SER A 1 91 ? -5.256 -23.143 8.349 1.00 40.16 91 SER A CA 1
ATOM 714 C C . SER A 1 91 ? -3.978 -23.058 9.175 1.00 40.16 91 SER A C 1
ATOM 716 O O . SER A 1 91 ? -2.903 -22.732 8.677 1.00 40.16 91 SER A O 1
ATOM 718 N N . ASN A 1 92 ? -4.135 -23.353 10.466 1.00 47.41 92 ASN A N 1
ATOM 719 C CA . ASN A 1 92 ? -3.071 -23.858 11.322 1.00 47.41 92 ASN A CA 1
ATOM 720 C C . ASN A 1 92 ? -2.903 -25.344 10.998 1.00 47.41 92 ASN A C 1
ATOM 722 O O . ASN A 1 92 ? -3.825 -26.112 11.265 1.00 47.41 92 ASN A O 1
ATOM 726 N N . SER A 1 93 ? -1.730 -25.734 10.510 1.00 41.16 93 SER A N 1
ATOM 727 C CA . SER A 1 93 ? -1.310 -27.135 10.491 1.00 41.16 93 SER A CA 1
ATOM 728 C C . SER A 1 93 ? 0.187 -27.180 10.770 1.00 41.16 93 SER A C 1
ATOM 730 O O . SER A 1 93 ? 1.006 -26.832 9.922 1.00 41.16 93 SER A O 1
ATOM 732 N N . GLU A 1 94 ? 0.518 -27.523 12.009 1.00 51.25 94 GLU A N 1
ATOM 733 C CA . GLU A 1 94 ? 1.825 -28.043 12.391 1.00 51.25 94 GLU A CA 1
ATOM 734 C C . GLU A 1 94 ? 1.895 -29.509 11.931 1.00 51.25 94 GLU A C 1
ATOM 736 O O . GLU A 1 94 ? 0.860 -30.176 11.907 1.00 51.25 94 GLU A O 1
ATOM 741 N N . GLU A 1 95 ? 3.107 -29.957 11.591 1.00 47.06 95 GLU A N 1
ATOM 742 C CA . GLU A 1 95 ? 3.632 -31.338 11.548 1.00 47.06 95 GLU A CA 1
ATOM 743 C C . GLU A 1 95 ? 4.321 -31.710 10.221 1.00 47.06 95 GLU A C 1
ATOM 745 O O . GLU A 1 95 ? 3.888 -31.386 9.114 1.00 47.06 95 GLU A O 1
ATOM 750 N N . GLU A 1 96 ? 5.478 -32.337 10.420 1.00 50.88 96 GLU A N 1
ATOM 751 C CA . GLU A 1 96 ? 6.530 -32.728 9.487 1.00 50.88 96 GLU A CA 1
ATOM 752 C C . GLU A 1 96 ? 6.122 -33.874 8.547 1.00 50.88 96 GLU A C 1
ATOM 754 O O . GLU A 1 96 ? 5.269 -34.685 8.891 1.00 50.88 96 GLU A O 1
ATOM 759 N N . ASP A 1 97 ? 6.801 -33.982 7.397 1.00 44.06 97 ASP A N 1
ATOM 760 C CA . ASP A 1 97 ? 7.495 -35.201 6.919 1.00 44.06 97 ASP A CA 1
ATOM 761 C C . ASP A 1 97 ? 7.595 -35.240 5.378 1.00 44.06 97 ASP A C 1
ATOM 763 O O . ASP A 1 97 ? 6.714 -34.777 4.655 1.00 44.06 97 ASP A O 1
ATOM 767 N N . GLY A 1 98 ? 8.694 -35.807 4.872 1.00 39.72 98 GLY A N 1
ATOM 768 C CA . GLY A 1 98 ? 8.839 -36.202 3.468 1.00 39.72 98 GLY A CA 1
ATOM 769 C C . GLY A 1 98 ? 9.934 -35.473 2.694 1.00 39.72 98 GLY A C 1
ATOM 770 O O . GLY A 1 98 ? 9.669 -34.746 1.737 1.00 39.72 98 GLY A O 1
ATOM 771 N N . GLY A 1 99 ? 11.194 -35.680 3.078 1.00 50.25 99 GLY A N 1
ATOM 772 C CA . GLY A 1 99 ? 12.349 -35.218 2.314 1.00 50.25 99 GLY A CA 1
ATOM 773 C C . GLY A 1 99 ? 12.479 -35.900 0.946 1.00 50.25 99 GLY A C 1
ATOM 774 O O . GLY A 1 99 ? 12.903 -37.048 0.854 1.00 50.25 99 GLY A O 1
ATOM 775 N N . THR A 1 100 ? 12.243 -35.144 -0.124 1.00 44.81 100 THR A N 1
ATOM 776 C CA . THR A 1 100 ? 12.843 -35.377 -1.445 1.00 44.81 100 THR A CA 1
ATOM 777 C C . THR A 1 100 ? 13.737 -34.195 -1.801 1.00 44.81 100 THR A C 1
ATOM 779 O O . THR A 1 100 ? 13.363 -33.029 -1.679 1.00 44.81 100 THR A O 1
ATOM 782 N N . LEU A 1 101 ? 14.958 -34.514 -2.230 1.00 46.84 101 LEU A N 1
ATOM 783 C CA . LEU A 1 101 ? 16.050 -33.581 -2.537 1.00 46.84 101 LEU A CA 1
ATOM 784 C C . LEU A 1 101 ? 15.702 -32.587 -3.677 1.00 46.84 101 LEU A C 1
ATOM 786 O O . LEU A 1 101 ? 16.393 -31.586 -3.846 1.00 46.84 101 LEU A O 1
ATOM 790 N N . ASP A 1 102 ? 14.582 -32.806 -4.379 1.00 44.69 102 ASP A N 1
ATOM 791 C CA . ASP A 1 102 ? 13.980 -31.909 -5.381 1.00 44.69 102 ASP A CA 1
ATOM 792 C C . ASP A 1 102 ? 13.305 -30.655 -4.785 1.00 44.69 102 ASP A C 1
ATOM 794 O O . ASP A 1 102 ? 13.139 -29.643 -5.466 1.00 44.69 102 ASP A O 1
ATOM 798 N N . ASN A 1 103 ? 12.984 -30.647 -3.486 1.00 46.53 103 ASN A N 1
ATOM 799 C CA . ASN A 1 103 ? 12.328 -29.506 -2.828 1.00 46.53 103 ASN A CA 1
ATOM 800 C C . ASN A 1 103 ? 13.247 -28.286 -2.595 1.00 46.53 103 ASN A C 1
ATOM 802 O O . ASN A 1 103 ? 12.781 -27.244 -2.121 1.00 46.53 103 ASN A O 1
ATOM 806 N N . PHE A 1 104 ? 14.544 -28.386 -2.909 1.00 46.03 104 PHE A N 1
ATOM 807 C CA . PHE A 1 104 ? 15.489 -27.263 -2.823 1.00 46.03 104 PHE A CA 1
ATOM 808 C C . PHE A 1 104 ? 15.489 -26.363 -4.073 1.00 46.03 104 PHE A C 1
ATOM 810 O O . PHE A 1 104 ? 15.949 -25.223 -3.989 1.00 46.03 104 PHE A O 1
ATOM 817 N N . VAL A 1 105 ? 14.921 -26.828 -5.194 1.00 50.62 105 VAL A N 1
ATOM 818 C CA . VAL A 1 105 ? 14.805 -26.085 -6.467 1.00 50.62 105 VAL A CA 1
ATOM 819 C C . VAL A 1 105 ? 13.348 -26.082 -6.955 1.00 50.62 105 VAL A C 1
ATOM 821 O O . VAL A 1 105 ? 13.068 -26.145 -8.145 1.00 50.62 105 VAL A O 1
ATOM 824 N N . GLY A 1 106 ? 12.385 -26.027 -6.032 1.00 56.62 106 GLY A N 1
ATOM 825 C CA . GLY A 1 106 ? 10.985 -25.832 -6.406 1.00 56.62 106 GLY A CA 1
ATOM 826 C C . GLY A 1 106 ? 10.793 -24.490 -7.119 1.00 56.62 106 GLY A C 1
ATOM 827 O O . GLY A 1 106 ? 11.364 -23.475 -6.702 1.00 56.62 106 GLY A O 1
ATOM 828 N N . GLU A 1 107 ? 9.990 -24.486 -8.184 1.00 69.25 107 GLU A N 1
ATOM 829 C CA . GLU A 1 107 ? 9.553 -23.269 -8.868 1.00 69.25 107 GLU A CA 1
ATOM 830 C C . GLU A 1 107 ? 8.967 -22.293 -7.836 1.00 69.25 107 GLU A C 1
ATOM 832 O O . GLU A 1 107 ? 8.112 -22.651 -7.021 1.00 69.25 107 GLU A O 1
ATOM 837 N N . ARG A 1 108 ? 9.496 -21.067 -7.798 1.00 83.88 108 ARG A N 1
ATOM 838 C CA . ARG A 1 108 ? 9.051 -20.046 -6.847 1.00 83.88 108 ARG A CA 1
ATOM 839 C C . ARG A 1 108 ? 7.926 -19.239 -7.463 1.00 83.88 108 ARG A C 1
ATOM 841 O O . ARG A 1 108 ? 8.079 -18.732 -8.570 1.00 83.88 108 ARG A O 1
ATOM 848 N N . VAL A 1 109 ? 6.864 -19.037 -6.692 1.00 89.31 109 VAL A N 1
ATOM 849 C CA . VAL A 1 109 ? 5.848 -18.033 -7.009 1.00 89.31 109 VAL A CA 1
ATOM 850 C C . VAL A 1 109 ? 6.316 -16.713 -6.415 1.00 89.31 109 VAL A C 1
ATOM 852 O O . VAL A 1 109 ? 6.604 -16.625 -5.217 1.00 89.31 109 VAL A O 1
ATOM 855 N N . TRP A 1 110 ? 6.468 -15.707 -7.267 1.00 93.38 110 TRP A N 1
ATOM 856 C CA . TRP A 1 110 ? 6.853 -14.362 -6.861 1.00 93.38 110 TRP A CA 1
ATOM 857 C C . TRP A 1 110 ? 5.606 -13.535 -6.595 1.00 93.38 110 TRP A C 1
ATOM 859 O O . TRP A 1 110 ? 4.661 -13.566 -7.374 1.00 93.38 110 TRP A O 1
ATOM 869 N N . GLU A 1 111 ? 5.616 -12.799 -5.488 1.00 95.00 111 GLU A N 1
ATOM 870 C CA . GLU A 1 111 ? 4.506 -11.933 -5.096 1.00 95.00 111 GLU A CA 1
ATOM 871 C C . GLU A 1 111 ? 5.025 -10.575 -4.640 1.00 95.00 111 GLU A C 1
ATOM 873 O O . GLU A 1 111 ? 6.042 -10.491 -3.934 1.00 95.00 111 GLU A O 1
ATOM 878 N N . TRP A 1 112 ? 4.299 -9.518 -4.996 1.00 96.56 112 TRP A N 1
ATOM 879 C CA . TRP A 1 112 ? 4.541 -8.189 -4.451 1.00 96.56 112 TRP A CA 1
ATOM 880 C C . TRP A 1 112 ? 4.156 -8.138 -2.975 1.00 96.56 112 TRP A C 1
ATOM 882 O O . TRP A 1 112 ? 3.082 -8.586 -2.5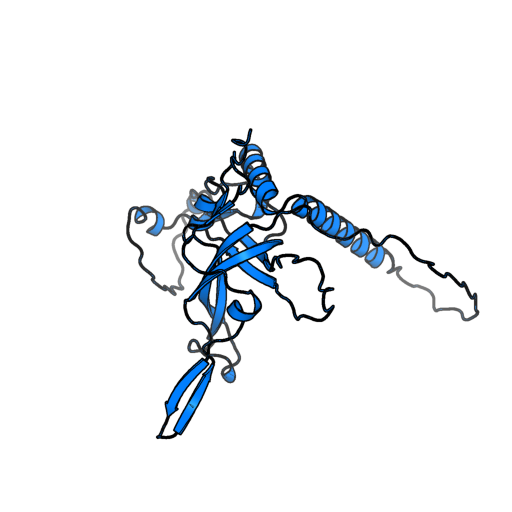72 1.00 96.56 112 TRP A O 1
ATOM 892 N N . ARG A 1 113 ? 5.047 -7.574 -2.161 1.00 94.88 113 ARG A N 1
ATOM 893 C CA . ARG A 1 113 ? 4.841 -7.325 -0.735 1.00 94.88 113 ARG A CA 1
ATOM 894 C C . ARG A 1 113 ? 5.607 -6.082 -0.314 1.00 94.88 113 ARG A C 1
ATOM 896 O O . ARG A 1 113 ? 6.771 -6.151 0.076 1.00 94.88 113 ARG A O 1
ATOM 903 N N . PHE A 1 114 ? 4.936 -4.939 -0.349 1.00 97.56 114 PHE A N 1
ATOM 904 C CA . PHE A 1 114 ? 5.505 -3.696 0.156 1.00 97.56 114 PHE A CA 1
ATOM 905 C C . PHE A 1 114 ? 4.441 -2.823 0.816 1.00 97.56 114 PHE A C 1
ATOM 907 O O . PHE A 1 114 ? 3.243 -3.082 0.750 1.00 97.56 114 PHE A O 1
ATOM 914 N N . ALA A 1 115 ? 4.895 -1.792 1.508 1.00 97.88 115 ALA A N 1
ATOM 915 C CA . ALA A 1 115 ? 4.070 -0.838 2.213 1.00 97.88 115 ALA A CA 1
ATOM 916 C C . ALA A 1 115 ? 4.478 0.580 1.834 1.00 97.88 115 ALA A C 1
ATOM 918 O O . ALA A 1 115 ? 5.659 0.873 1.642 1.00 97.88 115 ALA A O 1
ATOM 919 N N . LEU A 1 116 ? 3.506 1.480 1.785 1.00 97.25 116 LEU A N 1
ATOM 920 C CA . LEU A 1 116 ? 3.711 2.898 1.524 1.00 97.25 116 LEU A CA 1
ATOM 921 C C . LEU A 1 116 ? 3.283 3.697 2.745 1.00 97.25 116 LEU A C 1
ATOM 923 O O . LEU A 1 116 ? 2.210 3.467 3.301 1.00 97.25 116 LEU A O 1
ATOM 927 N N . ARG A 1 117 ? 4.100 4.666 3.157 1.00 96.06 117 ARG A N 1
ATOM 928 C CA . ARG A 1 117 ? 3.702 5.644 4.167 1.00 96.06 117 ARG A CA 1
ATOM 929 C C . ARG A 1 117 ? 3.105 6.840 3.460 1.00 96.06 117 ARG A C 1
ATOM 931 O O . ARG A 1 117 ? 3.810 7.587 2.780 1.00 96.06 117 ARG A O 1
ATOM 938 N N . LEU A 1 118 ? 1.810 7.021 3.640 1.00 94.31 118 LEU A N 1
ATOM 939 C CA . LEU A 1 118 ? 1.055 8.099 3.030 1.00 94.31 118 LEU A CA 1
ATOM 940 C C . LEU A 1 118 ? 0.989 9.286 3.980 1.00 94.31 118 LEU A C 1
ATOM 942 O O . LEU A 1 118 ? 0.941 9.116 5.198 1.00 94.31 118 LEU A O 1
ATOM 946 N N . GLN A 1 119 ? 0.984 10.488 3.416 1.00 92.44 119 GLN A N 1
ATOM 947 C CA . GLN A 1 119 ? 0.680 11.726 4.116 1.00 92.44 119 GLN A CA 1
ATOM 948 C C . GLN A 1 119 ? -0.453 12.444 3.406 1.00 92.44 119 GLN A C 1
ATOM 950 O O . GLN A 1 119 ? -0.459 12.522 2.178 1.00 92.44 119 GLN A O 1
ATOM 955 N N . GLU A 1 120 ? -1.360 13.028 4.179 1.00 88.75 120 GLU A N 1
ATOM 956 C CA . GLU A 1 120 ? -2.401 13.898 3.641 1.00 88.75 120 GLU A CA 1
ATOM 957 C C . GLU A 1 120 ? -1.815 15.044 2.804 1.00 88.75 120 GLU A C 1
ATOM 959 O O . GLU A 1 120 ? -0.907 15.768 3.238 1.00 88.75 120 GLU A O 1
ATOM 964 N N . ALA A 1 121 ? -2.361 15.227 1.603 1.00 83.81 121 ALA A N 1
ATOM 965 C CA . ALA A 1 121 ? -2.092 16.389 0.779 1.00 83.81 121 ALA A CA 1
ATOM 966 C C . ALA A 1 121 ? -3.157 17.455 1.057 1.00 83.81 121 ALA A C 1
ATOM 968 O O . ALA A 1 121 ? -4.266 17.406 0.525 1.00 83.81 121 ALA A O 1
ATOM 969 N N . THR A 1 122 ? -2.828 18.436 1.898 1.00 68.62 122 THR A N 1
ATOM 970 C CA . THR A 1 122 ? -3.698 19.595 2.094 1.00 68.62 122 THR A CA 1
ATOM 971 C C . THR A 1 122 ? -3.755 20.404 0.801 1.00 68.62 122 THR A C 1
ATOM 973 O O . THR A 1 122 ? -2.725 20.765 0.229 1.00 68.62 122 THR A O 1
ATOM 976 N N . LEU A 1 123 ? -4.965 20.714 0.325 1.00 54.38 123 LEU A N 1
ATOM 977 C CA . LEU A 1 123 ? -5.133 21.747 -0.690 1.00 54.38 123 LEU A CA 1
ATOM 978 C C . LEU A 1 123 ? -4.643 23.050 -0.061 1.00 54.38 123 LEU A C 1
ATOM 980 O O . LEU A 1 123 ? -5.272 23.575 0.860 1.00 54.38 123 LEU A O 1
ATOM 984 N N . THR A 1 124 ? -3.498 23.553 -0.517 1.00 43.25 124 THR A N 1
ATOM 985 C CA . THR A 1 124 ? -2.974 24.861 -0.127 1.00 43.25 124 THR A CA 1
ATOM 986 C C . THR A 1 124 ? -3.904 25.936 -0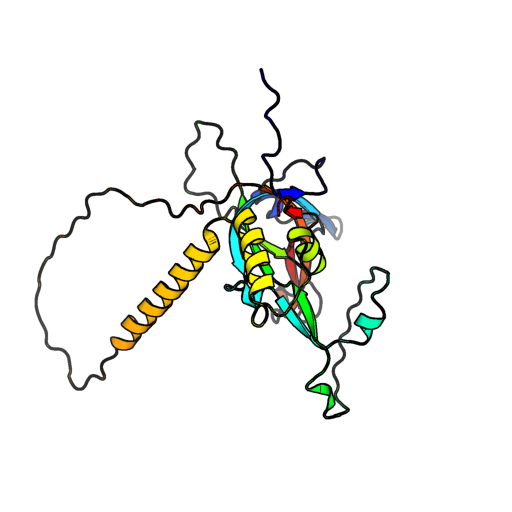.680 1.00 43.25 124 THR A C 1
ATOM 988 O O . THR A 1 124 ? -3.618 26.577 -1.688 1.00 43.25 124 THR A O 1
ATOM 991 N N . THR A 1 125 ? -5.058 26.118 -0.045 1.00 37.09 125 THR A N 1
ATOM 992 C CA . THR A 1 125 ? -5.872 27.310 -0.246 1.00 37.09 125 THR A CA 1
ATOM 993 C C . THR A 1 125 ? -5.069 28.441 0.377 1.00 37.09 125 THR A C 1
ATOM 995 O O . THR A 1 125 ? -4.783 28.419 1.577 1.00 37.09 125 THR A O 1
ATOM 998 N N . ALA A 1 126 ? -4.594 29.350 -0.471 1.00 40.47 126 ALA A N 1
ATOM 999 C CA . ALA A 1 126 ? -3.727 30.458 -0.105 1.00 40.47 126 ALA A CA 1
ATOM 1000 C C . ALA A 1 126 ? -4.221 31.147 1.182 1.00 40.47 126 ALA A C 1
ATOM 1002 O O . ALA A 1 126 ? -5.315 31.702 1.208 1.00 40.47 126 ALA A O 1
ATOM 1003 N N . GLY A 1 127 ? -3.418 31.102 2.254 1.00 38.88 127 GLY A N 1
ATOM 1004 C CA . GLY A 1 127 ? -3.586 32.011 3.395 1.00 38.88 127 GLY A CA 1
ATOM 1005 C C . GLY A 1 127 ? -3.595 31.425 4.809 1.00 38.88 127 GLY A C 1
ATOM 1006 O O . GLY A 1 127 ? -3.458 32.206 5.747 1.00 38.88 127 GLY A O 1
ATOM 1007 N N . LYS A 1 128 ? -3.685 30.107 5.034 1.00 40.06 128 LYS A N 1
ATOM 1008 C CA . LYS A 1 128 ? -3.557 29.554 6.401 1.00 40.06 128 LYS A CA 1
ATOM 1009 C C . LYS A 1 128 ? -2.213 28.864 6.604 1.00 40.06 128 LYS A C 1
ATOM 1011 O O . LYS A 1 128 ? -1.982 27.761 6.120 1.00 40.06 128 LYS A O 1
ATOM 1016 N N . LYS A 1 129 ? -1.326 29.557 7.331 1.00 37.75 129 LYS A N 1
ATOM 1017 C CA . LYS A 1 129 ? -0.081 29.006 7.880 1.00 37.75 129 LYS A CA 1
ATOM 1018 C C . LYS A 1 129 ? -0.378 27.677 8.574 1.00 37.75 129 LYS A C 1
ATOM 1020 O O . LYS A 1 129 ? -1.304 27.596 9.378 1.00 37.75 129 LYS A O 1
ATOM 1025 N N . HIS A 1 130 ? 0.446 26.680 8.263 1.00 41.88 130 HIS A N 1
ATOM 1026 C CA . HIS A 1 130 ? 0.580 25.438 9.011 1.00 41.88 130 HIS A CA 1
ATOM 1027 C C . HIS A 1 130 ? 0.532 25.725 10.516 1.00 41.88 130 HIS A C 1
ATOM 1029 O O . HIS A 1 130 ? 1.435 26.370 11.050 1.00 41.88 130 HIS A O 1
ATOM 1035 N N . SER A 1 131 ? -0.490 25.226 11.212 1.00 42.44 131 SER A N 1
ATOM 1036 C CA . SER A 1 131 ? -0.342 24.976 12.638 1.00 42.44 131 SER A CA 1
ATOM 1037 C C . SER A 1 131 ? 0.699 23.866 12.765 1.00 42.44 131 SER A C 1
ATOM 1039 O O . SER A 1 131 ? 0.480 22.711 12.400 1.00 42.44 131 SER A O 1
ATOM 1041 N N . THR A 1 132 ? 1.882 24.243 13.228 1.00 39.28 132 THR A N 1
ATOM 1042 C CA . THR A 1 132 ? 3.031 23.386 13.541 1.00 39.28 132 THR A CA 1
ATOM 1043 C C . THR A 1 132 ? 2.747 22.484 14.750 1.00 39.28 132 THR A C 1
ATOM 1045 O O . THR A 1 132 ? 3.505 22.473 15.714 1.00 39.28 132 THR A O 1
ATOM 1048 N N . GLY A 1 133 ? 1.632 21.751 14.736 1.00 40.69 133 GLY A N 1
ATOM 1049 C CA . GLY A 1 133 ? 1.185 20.952 15.879 1.00 40.69 133 GLY A CA 1
ATOM 1050 C C . GLY A 1 133 ? 0.185 19.835 15.579 1.00 40.69 133 GLY A C 1
ATOM 1051 O O . GLY A 1 133 ? -0.249 19.166 16.514 1.00 40.69 133 GLY A O 1
ATOM 1052 N N . THR A 1 134 ? -0.196 19.593 14.320 1.00 47.34 134 THR A N 1
ATOM 1053 C CA . THR A 1 134 ? -1.131 18.501 14.012 1.00 47.34 134 THR A CA 1
ATOM 1054 C C . THR A 1 134 ? -0.413 17.154 14.064 1.00 47.34 134 THR A C 1
ATOM 1056 O O . THR A 1 134 ? 0.450 16.853 13.240 1.00 47.34 134 THR A O 1
ATOM 1059 N N . LYS A 1 135 ? -0.774 16.364 15.077 1.00 55.38 135 LYS A N 1
ATOM 1060 C CA . LYS A 1 135 ? -0.428 14.953 15.268 1.00 55.38 135 LYS A CA 1
ATOM 1061 C C . LYS A 1 135 ? -0.509 14.198 13.930 1.00 55.38 135 LYS A C 1
ATOM 1063 O O . LYS A 1 135 ? -1.587 14.070 13.375 1.00 55.38 135 LYS A O 1
ATOM 1068 N N . ASN A 1 136 ? 0.644 13.766 13.414 1.00 64.25 136 ASN A N 1
ATOM 1069 C CA . ASN A 1 136 ? 0.837 12.712 12.410 1.00 64.25 136 ASN A CA 1
ATOM 1070 C C . ASN A 1 136 ? -0.361 12.401 11.478 1.00 64.25 136 ASN A C 1
ATOM 1072 O O . ASN A 1 136 ? -0.971 11.342 11.596 1.00 64.25 136 ASN A O 1
ATOM 1076 N N . ASN A 1 137 ? -0.613 13.256 10.473 1.00 84.31 137 ASN A N 1
ATOM 1077 C CA . ASN A 1 137 ? -1.499 12.957 9.327 1.00 84.31 137 ASN A CA 1
ATOM 1078 C C . ASN A 1 137 ? -0.840 11.950 8.362 1.00 84.31 137 ASN A C 1
ATOM 1080 O O . ASN A 1 137 ? -0.764 12.184 7.151 1.00 84.31 137 ASN A O 1
ATOM 1084 N N . THR A 1 138 ? -0.263 10.880 8.909 1.00 91.25 138 THR A N 1
ATOM 1085 C CA . THR A 1 138 ? 0.477 9.862 8.173 1.00 91.25 138 THR A CA 1
ATOM 1086 C C . THR A 1 138 ? 0.116 8.474 8.663 1.00 91.25 138 THR A C 1
ATOM 1088 O O . THR A 1 138 ? -0.132 8.263 9.848 1.00 91.25 138 THR A O 1
ATOM 1091 N N . PHE A 1 139 ? 0.106 7.516 7.745 1.00 93.94 139 PHE A N 1
ATOM 1092 C CA . PHE A 1 139 ? -0.210 6.126 8.050 1.00 93.94 139 PHE A CA 1
ATOM 1093 C C . PHE A 1 139 ? 0.388 5.200 6.993 1.00 93.94 139 PHE A C 1
ATOM 1095 O O . PHE A 1 139 ? 0.761 5.645 5.906 1.00 93.94 139 PHE A O 1
ATOM 1102 N N . TRP A 1 140 ? 0.529 3.925 7.341 1.00 96.88 140 TRP A N 1
ATOM 1103 C CA . TRP A 1 140 ? 1.036 2.900 6.436 1.00 96.88 140 TRP A CA 1
ATOM 1104 C C . TRP A 1 140 ? -0.117 2.198 5.735 1.00 96.88 140 TRP A C 1
ATOM 1106 O O . TRP A 1 140 ? -1.091 1.826 6.387 1.00 96.88 140 TRP A O 1
ATOM 1116 N N . VAL A 1 141 ? 0.030 1.991 4.430 1.00 97.56 141 VAL A N 1
ATOM 1117 C CA . VAL A 1 141 ? -0.819 1.100 3.640 1.00 97.56 141 VAL A CA 1
ATOM 1118 C C . VAL A 1 141 ? 0.014 -0.045 3.094 1.00 97.56 141 VAL A C 1
ATOM 1120 O O . VAL A 1 141 ? 1.123 0.175 2.611 1.00 97.56 141 VAL A O 1
ATOM 1123 N N . LEU A 1 142 ? -0.517 -1.257 3.174 1.00 97.81 142 LEU A N 1
ATOM 1124 C CA . LEU A 1 142 ? 0.030 -2.438 2.523 1.00 97.81 142 LEU A CA 1
ATOM 1125 C C . LEU A 1 142 ? -0.407 -2.461 1.059 1.00 97.81 142 LEU A C 1
ATOM 1127 O O . LEU A 1 142 ? -1.539 -2.104 0.738 1.00 97.81 142 LEU A O 1
ATOM 1131 N N . VAL A 1 143 ? 0.492 -2.882 0.183 1.00 96.81 143 VAL A N 1
ATOM 1132 C CA . VAL A 1 143 ? 0.201 -3.159 -1.220 1.00 96.81 143 VAL A CA 1
ATOM 1133 C C . VAL A 1 143 ? 0.454 -4.647 -1.419 1.00 96.81 143 VAL A C 1
ATOM 1135 O O . VAL A 1 143 ? 1.591 -5.111 -1.291 1.00 96.81 143 VAL A O 1
ATOM 1138 N N . ASP A 1 144 ? -0.630 -5.395 -1.613 1.00 93.94 144 ASP A N 1
ATOM 1139 C CA . ASP A 1 144 ? -0.576 -6.834 -1.861 1.00 93.94 144 ASP A CA 1
ATOM 1140 C C . ASP A 1 144 ? -0.242 -7.137 -3.328 1.00 93.94 144 ASP A C 1
ATOM 1142 O O . ASP A 1 144 ? 0.000 -6.228 -4.124 1.00 93.94 144 ASP A O 1
ATOM 1146 N N . ASN A 1 145 ? -0.213 -8.423 -3.681 1.00 94.69 145 ASN A N 1
ATOM 1147 C CA . ASN A 1 145 ? 0.159 -8.854 -5.020 1.00 94.69 145 ASN A CA 1
ATOM 1148 C C . ASN A 1 145 ? -0.757 -8.294 -6.115 1.00 94.69 145 ASN A C 1
ATOM 1150 O O . ASN A 1 145 ? -0.266 -7.710 -7.081 1.00 94.69 145 ASN A O 1
ATOM 1154 N N . LEU A 1 146 ? -2.071 -8.443 -5.945 1.00 94.12 146 LEU A N 1
ATOM 1155 C CA . LEU A 1 146 ? -3.058 -8.041 -6.943 1.00 94.12 146 LEU A CA 1
ATOM 1156 C C . LEU A 1 146 ? -3.055 -6.520 -7.122 1.00 94.12 146 LEU A C 1
ATOM 1158 O O . LEU A 1 146 ? -3.006 -6.004 -8.238 1.00 94.12 146 LEU A O 1
ATOM 1162 N N . GLU A 1 147 ? -3.046 -5.792 -6.010 1.00 95.69 147 GLU A N 1
ATOM 1163 C CA . GLU A 1 147 ? -3.090 -4.334 -6.022 1.00 95.69 147 GLU A CA 1
ATOM 1164 C C . GLU A 1 147 ? -1.774 -3.736 -6.528 1.00 95.69 147 GLU A C 1
ATOM 1166 O O . GLU A 1 147 ? -1.781 -2.687 -7.170 1.00 95.69 147 GLU A O 1
ATOM 1171 N N . ALA A 1 148 ? -0.636 -4.400 -6.307 1.00 95.75 148 ALA A N 1
ATOM 1172 C CA . ALA A 1 148 ? 0.643 -3.994 -6.882 1.00 95.75 148 ALA A CA 1
ATOM 1173 C C . ALA A 1 148 ? 0.724 -4.261 -8.391 1.00 95.75 148 ALA A C 1
ATOM 1175 O O . ALA A 1 148 ? 1.236 -3.405 -9.121 1.00 95.75 148 ALA A O 1
ATOM 1176 N N . GLN A 1 149 ? 0.201 -5.396 -8.870 1.00 95.31 149 GLN A N 1
ATOM 1177 C CA . GLN A 1 149 ? 0.070 -5.675 -10.304 1.00 95.31 149 GLN A CA 1
ATOM 1178 C C . GLN A 1 149 ? -0.803 -4.615 -10.976 1.00 95.31 149 GLN A C 1
ATOM 1180 O O . GLN A 1 149 ? -0.415 -4.048 -11.996 1.00 95.31 149 GLN A O 1
ATOM 1185 N N . LEU A 1 150 ? -1.935 -4.259 -10.362 1.00 94.25 150 LEU A N 1
ATOM 1186 C CA . LEU A 1 150 ? -2.798 -3.187 -10.852 1.00 94.25 150 LEU A CA 1
ATOM 1187 C C . LEU A 1 150 ? -2.104 -1.814 -10.820 1.00 94.25 150 LEU A C 1
ATOM 1189 O O . LEU A 1 150 ? -2.201 -1.046 -11.781 1.00 94.25 150 LEU A O 1
ATOM 1193 N N . LEU A 1 151 ? -1.394 -1.508 -9.730 1.00 94.88 151 LEU A N 1
ATOM 1194 C CA . LEU A 1 151 ? -0.699 -0.238 -9.535 1.00 94.88 151 LEU A CA 1
ATOM 1195 C C . LEU A 1 151 ? 0.388 -0.014 -10.582 1.00 94.88 151 LEU A C 1
ATOM 1197 O O . LEU A 1 151 ? 0.471 1.071 -11.159 1.00 94.88 151 LEU A O 1
ATOM 1201 N N . THR A 1 152 ? 1.224 -1.026 -10.801 1.00 94.31 152 THR A N 1
ATOM 1202 C CA . THR A 1 152 ? 2.442 -0.928 -11.615 1.00 94.31 152 THR A CA 1
ATOM 1203 C C . THR A 1 152 ? 2.236 -1.357 -13.064 1.00 94.31 152 THR A C 1
ATOM 1205 O O . THR A 1 152 ? 2.915 -0.835 -13.951 1.00 94.31 152 THR A O 1
ATOM 1208 N N . GLY A 1 153 ? 1.289 -2.265 -13.312 1.00 93.62 153 GLY A N 1
ATOM 1209 C CA . GLY A 1 153 ? 1.151 -2.992 -14.572 1.00 93.62 153 GLY A CA 1
ATOM 1210 C C . GLY A 1 153 ? 2.245 -4.040 -14.800 1.00 93.62 153 GLY A C 1
ATOM 1211 O O . GLY A 1 153 ? 2.486 -4.388 -15.951 1.00 93.62 153 GLY A O 1
ATOM 1212 N N . LEU A 1 154 ? 2.937 -4.479 -13.742 1.00 94.31 154 LEU A N 1
ATOM 1213 C CA . LEU A 1 154 ? 4.043 -5.437 -13.789 1.00 94.31 154 LEU A CA 1
ATOM 1214 C C . LEU A 1 154 ? 3.729 -6.669 -12.936 1.00 94.31 154 LEU A C 1
ATOM 1216 O O . LEU A 1 154 ? 3.146 -6.560 -11.853 1.00 94.31 154 LEU A O 1
ATOM 1220 N N . ASP A 1 155 ? 4.198 -7.827 -13.387 1.00 94.88 155 ASP A N 1
ATOM 1221 C CA . ASP A 1 155 ? 4.160 -9.057 -12.604 1.00 94.88 155 ASP A CA 1
ATOM 1222 C C . ASP A 1 155 ? 5.344 -9.135 -11.641 1.00 94.88 155 ASP A C 1
ATOM 1224 O O . ASP A 1 155 ? 6.449 -8.665 -11.927 1.00 94.88 155 ASP A O 1
ATOM 1228 N N . ALA A 1 156 ? 5.111 -9.723 -10.468 1.00 95.06 156 ALA A N 1
ATOM 1229 C CA . ALA A 1 156 ? 6.168 -9.906 -9.489 1.00 95.06 156 ALA A CA 1
ATOM 1230 C C . ALA A 1 156 ? 7.215 -10.887 -10.030 1.00 95.06 156 ALA A C 1
ATOM 1232 O O . ALA A 1 156 ? 6.898 -11.977 -10.500 1.00 95.06 156 ALA A O 1
ATOM 1233 N N . CYS A 1 157 ? 8.485 -10.516 -9.916 1.00 94.12 157 CYS A N 1
ATOM 1234 C CA . CYS A 1 157 ? 9.614 -11.332 -10.351 1.00 94.12 157 CYS A CA 1
ATOM 1235 C C . CYS A 1 157 ? 10.803 -11.160 -9.399 1.00 94.12 157 CYS A C 1
ATOM 1237 O O . CYS A 1 157 ? 10.740 -10.394 -8.434 1.00 94.12 157 CYS A O 1
ATOM 1239 N N . ASN A 1 158 ? 11.908 -11.861 -9.649 1.00 94.50 158 ASN A N 1
ATOM 1240 C CA . ASN A 1 158 ? 13.128 -11.673 -8.871 1.00 94.50 158 ASN A CA 1
ATOM 1241 C C . ASN A 1 158 ? 13.885 -10.405 -9.295 1.00 94.50 158 ASN A C 1
ATOM 1243 O O . ASN A 1 158 ? 14.793 -10.449 -10.126 1.00 94.50 158 ASN A O 1
ATOM 1247 N N . LEU A 1 159 ? 13.580 -9.289 -8.641 1.00 94.81 159 LEU A N 1
ATOM 1248 C CA . LEU A 1 159 ? 14.162 -7.977 -8.943 1.00 94.81 159 LEU A CA 1
ATOM 1249 C C . LEU A 1 159 ? 15.677 -7.877 -8.691 1.00 94.81 159 LEU A C 1
ATOM 1251 O O . LEU A 1 159 ? 16.307 -6.907 -9.099 1.00 94.81 159 LEU A O 1
ATOM 1255 N N . ARG A 1 160 ? 16.291 -8.857 -8.011 1.00 93.81 160 ARG A N 1
ATOM 1256 C CA . ARG A 1 160 ? 17.754 -8.903 -7.820 1.00 93.81 160 ARG A CA 1
ATOM 1257 C C . ARG A 1 160 ? 18.496 -9.515 -8.998 1.00 93.81 160 ARG A C 1
ATOM 1259 O O . ARG A 1 160 ? 19.697 -9.298 -9.128 1.00 93.81 160 ARG A O 1
ATOM 1266 N N . THR A 1 161 ? 17.812 -10.329 -9.794 1.00 93.25 161 THR A N 1
ATOM 1267 C CA . THR A 1 161 ? 18.397 -11.010 -10.955 1.00 93.25 161 THR A CA 1
ATOM 1268 C C . THR A 1 161 ? 17.936 -10.404 -12.270 1.00 93.25 161 THR A C 1
ATOM 1270 O O . THR A 1 161 ? 18.573 -10.659 -13.285 1.00 93.25 161 THR A O 1
ATOM 1273 N N . ASP A 1 162 ? 16.868 -9.606 -12.244 1.00 93.75 162 ASP A N 1
ATOM 1274 C CA . ASP A 1 162 ? 16.311 -8.931 -13.411 1.00 93.75 162 ASP A CA 1
ATOM 1275 C C . ASP A 1 162 ? 16.433 -7.398 -13.275 1.00 93.75 162 ASP A C 1
ATOM 1277 O O . ASP A 1 162 ? 15.577 -6.747 -12.663 1.00 93.75 162 ASP A O 1
ATOM 1281 N N . PRO A 1 163 ? 17.529 -6.800 -13.782 1.00 94.94 163 PRO A N 1
ATOM 1282 C CA . PRO A 1 163 ? 17.734 -5.358 -13.705 1.00 94.94 163 PRO A CA 1
ATOM 1283 C C . PRO A 1 163 ? 16.782 -4.567 -14.615 1.00 94.94 163 PRO A C 1
ATOM 1285 O O . PRO A 1 163 ? 16.516 -3.398 -14.323 1.00 94.94 163 PRO A O 1
ATOM 1288 N N . ASP A 1 164 ? 16.260 -5.178 -15.681 1.00 95.88 164 ASP A N 1
ATOM 1289 C CA . ASP A 1 164 ? 15.370 -4.513 -16.632 1.00 95.88 164 ASP A CA 1
ATOM 1290 C C . ASP A 1 164 ? 13.984 -4.318 -16.007 1.00 95.88 164 ASP A C 1
ATOM 1292 O O . ASP A 1 164 ? 13.458 -3.200 -15.995 1.00 95.88 164 ASP A O 1
ATOM 1296 N N . GLU A 1 165 ? 13.425 -5.364 -15.390 1.00 95.44 165 GLU A N 1
ATOM 1297 C CA . GLU A 1 165 ? 12.173 -5.268 -14.626 1.00 95.44 165 GLU A CA 1
ATOM 1298 C C . GLU A 1 165 ? 12.306 -4.337 -13.415 1.00 95.44 165 GLU A C 1
ATOM 1300 O O . GLU A 1 165 ? 11.410 -3.536 -13.130 1.00 95.44 165 GLU A O 1
ATOM 1305 N N . LEU A 1 166 ? 13.459 -4.350 -12.737 1.00 96.56 166 LEU A N 1
ATOM 1306 C CA . LEU A 1 166 ? 13.742 -3.398 -11.663 1.00 96.56 166 LEU A CA 1
ATOM 1307 C C . LEU A 1 166 ? 13.769 -1.947 -12.167 1.00 96.56 166 LEU A C 1
ATOM 1309 O O . LEU A 1 166 ? 13.289 -1.052 -11.466 1.00 96.56 166 LEU A O 1
ATOM 1313 N N . SER A 1 167 ? 14.308 -1.692 -13.363 1.00 96.00 167 SER A N 1
ATOM 1314 C CA . SER A 1 167 ? 14.299 -0.353 -13.962 1.00 96.00 167 SER A CA 1
ATOM 1315 C C . SER A 1 167 ? 12.875 0.106 -14.272 1.00 96.00 167 SER A C 1
ATOM 1317 O O . SER A 1 167 ? 12.501 1.220 -13.901 1.00 96.00 167 SER A O 1
ATOM 1319 N N . LYS A 1 168 ? 12.043 -0.771 -14.850 1.00 95.50 168 LYS A N 1
ATOM 1320 C CA . LYS A 1 168 ? 10.619 -0.486 -15.097 1.00 95.50 168 LYS A CA 1
ATOM 1321 C C . LYS A 1 168 ? 9.879 -0.174 -13.799 1.00 95.50 168 LYS A C 1
ATOM 1323 O O . LYS A 1 168 ? 9.146 0.813 -13.724 1.00 95.50 168 LYS A O 1
ATOM 1328 N N . LEU A 1 169 ? 10.097 -0.974 -12.752 1.00 96.00 169 LEU A N 1
ATOM 1329 C CA . LEU A 1 169 ? 9.507 -0.727 -11.438 1.00 96.00 169 LEU A CA 1
ATOM 1330 C C . LEU A 1 169 ? 9.946 0.632 -10.887 1.00 96.00 169 LEU A C 1
ATOM 1332 O O . LEU A 1 169 ? 9.107 1.398 -10.417 1.00 96.00 169 LEU A O 1
ATOM 1336 N N . ARG A 1 170 ? 11.241 0.953 -10.969 1.00 95.81 170 ARG A N 1
ATOM 1337 C CA . ARG A 1 170 ? 11.788 2.238 -10.519 1.00 95.81 170 ARG A CA 1
ATOM 1338 C C . ARG A 1 170 ? 11.139 3.416 -11.239 1.00 95.81 170 ARG A C 1
ATOM 1340 O O . ARG A 1 170 ? 10.760 4.379 -10.581 1.00 95.81 170 ARG A O 1
ATOM 1347 N N . GLU A 1 171 ? 10.937 3.332 -12.551 1.00 93.94 171 GLU A N 1
ATOM 1348 C CA . GLU A 1 171 ? 10.233 4.365 -13.320 1.00 93.94 171 GLU A CA 1
ATOM 1349 C C . GLU A 1 171 ? 8.782 4.545 -12.850 1.00 93.94 171 GLU A C 1
ATOM 1351 O O . GLU A 1 171 ? 8.344 5.673 -12.602 1.00 93.94 171 GLU A O 1
ATOM 1356 N N . LYS A 1 172 ? 8.044 3.445 -12.643 1.00 93.69 172 LYS A N 1
ATOM 1357 C CA . LYS A 1 172 ? 6.675 3.495 -12.097 1.00 93.69 172 LYS A CA 1
ATOM 1358 C C . LYS A 1 172 ? 6.651 4.126 -10.709 1.00 93.69 172 LYS A C 1
ATOM 1360 O O . LYS A 1 172 ? 5.838 5.003 -10.424 1.00 93.69 172 LYS A O 1
ATOM 1365 N N . MET A 1 173 ? 7.568 3.720 -9.848 1.00 94.25 173 MET A N 1
ATOM 1366 C CA . MET A 1 173 ? 7.681 4.239 -8.494 1.00 94.25 173 MET A CA 1
ATOM 1367 C C . MET A 1 173 ? 8.086 5.722 -8.461 1.00 94.25 173 MET A C 1
ATOM 1369 O O . MET A 1 173 ? 7.556 6.489 -7.656 1.00 94.25 173 MET A O 1
ATOM 1373 N N . PHE A 1 174 ? 8.936 6.166 -9.389 1.00 92.75 174 PHE A N 1
ATOM 1374 C CA . PHE A 1 174 ? 9.301 7.573 -9.548 1.00 92.75 174 PHE A CA 1
ATOM 1375 C C . PHE A 1 174 ? 8.092 8.447 -9.912 1.00 92.75 174 PHE A C 1
ATOM 1377 O O . PHE A 1 174 ? 7.977 9.572 -9.426 1.00 92.75 174 PHE A O 1
ATOM 1384 N N . ILE A 1 175 ? 7.131 7.933 -10.688 1.00 91.31 175 ILE A N 1
ATOM 1385 C CA . ILE A 1 175 ? 5.862 8.639 -10.941 1.00 91.31 175 ILE A CA 1
ATOM 1386 C C . ILE A 1 175 ? 5.085 8.856 -9.630 1.00 91.31 175 ILE A C 1
ATOM 1388 O O . ILE A 1 175 ? 4.494 9.918 -9.422 1.00 91.31 175 ILE A O 1
ATOM 1392 N N . LEU A 1 176 ? 5.107 7.871 -8.729 1.00 91.00 176 LEU A N 1
ATOM 1393 C CA . LEU A 1 176 ? 4.358 7.900 -7.473 1.00 91.00 176 LEU A CA 1
ATOM 1394 C C . LEU A 1 176 ? 5.010 8.796 -6.406 1.00 91.00 176 LEU A C 1
ATOM 1396 O O . LEU A 1 176 ? 4.319 9.501 -5.663 1.00 91.00 176 LEU A O 1
ATOM 1400 N N . TRP A 1 177 ? 6.341 8.763 -6.300 1.00 92.12 177 TRP A N 1
ATOM 1401 C CA . TRP A 1 177 ? 7.064 9.390 -5.191 1.00 92.12 177 TRP A CA 1
ATOM 1402 C C . TRP A 1 177 ? 8.294 10.216 -5.568 1.00 92.12 177 TRP A C 1
ATOM 1404 O O . TRP A 1 177 ? 8.989 10.683 -4.669 1.00 92.12 177 TRP A O 1
ATOM 1414 N N . GLY A 1 178 ? 8.553 10.462 -6.850 1.00 91.06 178 GLY A N 1
ATOM 1415 C CA . GLY A 1 178 ? 9.654 11.312 -7.308 1.00 91.06 178 GLY A CA 1
ATOM 1416 C C . GLY A 1 178 ? 11.005 10.877 -6.743 1.00 91.06 178 GLY A C 1
ATOM 1417 O O . GLY A 1 178 ? 11.348 9.700 -6.765 1.00 91.06 178 GLY A O 1
ATOM 1418 N N . ASP A 1 179 ? 11.744 11.827 -6.171 1.00 90.88 179 ASP A N 1
ATOM 1419 C CA . ASP A 1 179 ? 13.115 11.632 -5.677 1.00 90.88 179 ASP A CA 1
ATOM 1420 C C . ASP A 1 179 ? 13.232 10.959 -4.285 1.00 90.88 179 ASP A C 1
ATOM 1422 O O . ASP A 1 179 ? 14.229 11.126 -3.564 1.00 90.88 179 ASP A O 1
ATOM 1426 N N . LEU A 1 180 ? 12.186 10.243 -3.851 1.00 92.69 180 LEU A N 1
ATOM 1427 C CA . LEU A 1 180 ? 12.127 9.612 -2.530 1.00 92.69 180 LEU A CA 1
ATOM 1428 C C . LEU A 1 180 ? 13.153 8.482 -2.376 1.00 92.69 180 LEU A C 1
ATOM 1430 O O . LEU A 1 180 ? 13.756 8.350 -1.307 1.00 92.69 180 LEU A O 1
ATOM 1434 N N . GLU A 1 181 ? 13.360 7.677 -3.419 1.00 92.31 181 GLU A N 1
ATOM 1435 C CA . GLU A 1 181 ? 14.298 6.550 -3.396 1.00 92.31 181 GLU A CA 1
ATOM 1436 C C . GLU A 1 181 ? 15.738 7.039 -3.190 1.00 92.31 181 GLU A C 1
ATOM 1438 O O . GLU A 1 181 ? 16.457 6.539 -2.319 1.00 92.31 181 GLU A O 1
ATOM 1443 N N . GLU A 1 182 ? 16.153 8.071 -3.921 1.00 92.44 182 GLU A N 1
ATOM 1444 C CA . GLU A 1 182 ? 17.493 8.650 -3.855 1.00 92.44 182 GLU A CA 1
ATOM 1445 C C . GLU A 1 182 ? 17.739 9.305 -2.496 1.00 92.44 182 GLU A C 1
ATOM 1447 O O . GLU A 1 182 ? 18.809 9.139 -1.900 1.00 92.44 182 GLU A O 1
ATOM 1452 N N . LYS A 1 183 ? 16.741 10.027 -1.968 1.00 90.06 183 LYS A N 1
ATOM 1453 C CA . LYS A 1 183 ? 16.801 10.628 -0.627 1.00 90.06 183 LYS A CA 1
ATOM 1454 C C . LYS A 1 183 ? 16.941 9.566 0.455 1.00 90.06 183 LYS A C 1
ATOM 1456 O O . LYS A 1 183 ? 17.769 9.713 1.358 1.00 90.06 183 LYS A O 1
ATOM 1461 N N . LYS A 1 184 ? 16.167 8.487 0.359 1.00 91.19 184 LYS A N 1
ATOM 1462 C CA . LYS A 1 184 ? 16.225 7.382 1.315 1.00 91.19 184 LYS A CA 1
ATOM 1463 C C . LYS A 1 184 ? 17.558 6.644 1.251 1.00 91.19 184 LYS A C 1
ATOM 1465 O O . LYS A 1 184 ? 18.162 6.396 2.292 1.00 91.19 184 LYS A O 1
ATOM 1470 N N . SER A 1 185 ? 18.058 6.376 0.049 1.00 89.12 185 SER A N 1
ATOM 1471 C CA . SER A 1 185 ? 19.346 5.710 -0.169 1.00 89.12 185 SER A CA 1
ATOM 1472 C C . SER A 1 185 ? 20.504 6.514 0.427 1.00 89.12 185 SER A C 1
ATOM 1474 O O . SER A 1 185 ? 21.315 5.973 1.181 1.00 89.12 185 SER A O 1
ATOM 1476 N N . LYS A 1 186 ? 20.532 7.835 0.194 1.00 89.88 186 LYS A N 1
ATOM 1477 C CA . LYS A 1 186 ? 21.505 8.746 0.822 1.00 89.88 186 LYS A CA 1
ATOM 1478 C C . LYS A 1 186 ? 21.414 8.710 2.349 1.00 89.88 186 LYS A C 1
ATOM 1480 O O . LYS A 1 186 ? 22.430 8.546 3.018 1.00 89.88 186 LYS A O 1
ATOM 1485 N N . ALA A 1 187 ? 20.202 8.770 2.905 1.00 89.00 187 ALA A N 1
ATOM 1486 C CA . ALA A 1 187 ? 19.998 8.719 4.351 1.00 89.00 187 ALA A CA 1
ATOM 1487 C C . ALA A 1 187 ? 20.505 7.408 4.986 1.00 89.00 187 ALA A C 1
ATOM 1489 O O . ALA A 1 187 ? 21.055 7.435 6.090 1.00 89.00 187 ALA A O 1
ATOM 1490 N N . LEU A 1 188 ? 20.363 6.270 4.298 1.00 86.75 188 LEU A N 1
ATOM 1491 C CA . LEU A 1 188 ? 20.882 4.974 4.755 1.00 86.75 188 LEU A CA 1
ATOM 1492 C C . LEU A 1 188 ? 22.417 4.920 4.739 1.00 86.75 188 LEU A C 1
ATOM 1494 O O . LEU A 1 188 ? 23.025 4.406 5.686 1.00 86.75 188 LEU A O 1
ATOM 1498 N N . ILE A 1 189 ? 23.051 5.480 3.705 1.00 88.19 189 ILE A N 1
ATOM 1499 C CA . ILE A 1 189 ? 24.516 5.589 3.610 1.00 88.19 189 ILE A CA 1
ATOM 1500 C C . ILE A 1 189 ? 25.049 6.498 4.725 1.00 88.19 189 ILE A C 1
ATOM 1502 O O . ILE A 1 189 ? 25.948 6.102 5.472 1.00 88.19 189 ILE A O 1
ATOM 1506 N N . ASP A 1 190 ? 24.441 7.669 4.918 1.00 89.31 190 ASP A N 1
ATOM 1507 C CA . ASP A 1 190 ? 24.821 8.619 5.968 1.00 89.31 190 ASP A CA 1
ATOM 1508 C C . ASP A 1 190 ? 24.664 8.018 7.371 1.00 89.31 190 ASP A C 1
ATOM 1510 O O . ASP A 1 190 ? 25.528 8.191 8.238 1.00 89.31 190 ASP A O 1
ATOM 1514 N N . ALA A 1 191 ? 23.577 7.278 7.610 1.00 86.19 191 ALA A N 1
ATOM 1515 C CA . ALA A 1 191 ? 23.354 6.574 8.869 1.00 86.19 191 ALA A CA 1
ATOM 1516 C C . ALA A 1 191 ? 24.418 5.492 9.118 1.00 86.19 191 ALA A C 1
ATOM 1518 O O . ALA A 1 191 ? 24.888 5.334 10.249 1.00 86.19 191 ALA A O 1
ATOM 1519 N N . SER A 1 192 ? 24.833 4.779 8.070 1.00 85.88 192 SER A N 1
ATOM 1520 C CA . SER A 1 192 ? 25.881 3.756 8.143 1.00 85.88 192 SER A CA 1
ATOM 1521 C C . SER A 1 192 ? 27.252 4.370 8.442 1.00 85.88 192 SER A C 1
ATOM 1523 O O . SER A 1 192 ? 27.973 3.880 9.315 1.00 85.88 192 SER A O 1
ATOM 1525 N N . ASN A 1 193 ? 27.586 5.496 7.808 1.00 83.50 193 ASN A N 1
ATOM 1526 C CA . ASN A 1 193 ? 28.834 6.223 8.053 1.00 83.50 193 ASN A CA 1
ATOM 1527 C C . ASN A 1 193 ? 28.903 6.798 9.478 1.00 83.50 193 ASN A C 1
ATOM 1529 O O . ASN A 1 193 ? 29.939 6.690 10.135 1.00 83.50 193 ASN A O 1
ATOM 1533 N N . LYS A 1 194 ? 27.789 7.318 10.013 1.00 79.94 194 LYS A N 1
ATOM 1534 C CA . LYS A 1 194 ? 27.694 7.787 11.411 1.00 79.94 194 LYS A CA 1
ATOM 1535 C C . LYS A 1 194 ? 27.856 6.667 12.443 1.00 79.94 194 LYS A C 1
ATOM 1537 O O . LYS A 1 194 ? 28.364 6.910 13.536 1.00 79.94 194 LYS A O 1
ATOM 1542 N N . LYS A 1 195 ? 27.420 5.441 12.132 1.00 71.62 195 LYS A N 1
ATOM 1543 C CA . LYS A 1 195 ? 27.630 4.277 13.012 1.00 71.62 195 LYS A CA 1
ATOM 1544 C C . LYS A 1 195 ? 29.099 3.846 13.032 1.00 71.62 195 LYS A C 1
ATOM 1546 O O . LYS A 1 195 ? 29.616 3.561 14.108 1.00 71.62 195 LYS A O 1
ATOM 1551 N N . LYS A 1 196 ? 29.789 3.880 11.884 1.00 67.06 196 LYS A N 1
ATOM 1552 C CA . LYS A 1 196 ? 31.227 3.567 11.794 1.00 67.06 196 LYS A CA 1
ATOM 1553 C C . LYS A 1 196 ? 32.098 4.561 12.572 1.00 67.06 196 LYS A C 1
ATOM 1555 O O . LYS A 1 196 ? 32.979 4.127 13.304 1.00 67.06 196 LYS A O 1
ATOM 1560 N N . THR A 1 197 ? 31.809 5.864 12.505 1.00 60.69 197 THR A N 1
ATOM 1561 C CA . THR A 1 197 ? 32.563 6.897 13.251 1.00 60.69 197 THR A CA 1
ATOM 1562 C C . THR A 1 197 ? 32.296 6.902 14.760 1.00 60.69 197 THR A C 1
ATOM 1564 O O . THR A 1 197 ? 33.148 7.337 15.534 1.00 60.69 197 THR A O 1
ATOM 1567 N N . LYS A 1 198 ? 31.134 6.402 15.208 1.00 57.59 198 LYS A N 1
ATOM 1568 C CA . LYS A 1 198 ? 30.852 6.167 16.636 1.00 57.59 198 LYS A CA 1
ATOM 1569 C C . LYS A 1 198 ? 31.506 4.885 17.161 1.00 57.59 198 LYS A C 1
ATOM 1571 O O . LYS A 1 198 ? 31.988 4.888 18.286 1.00 57.59 198 LYS A O 1
ATOM 1576 N N . ALA A 1 199 ? 31.570 3.825 16.352 1.00 55.38 199 ALA A N 1
ATOM 1577 C CA . ALA A 1 199 ? 32.268 2.587 16.707 1.00 55.38 199 ALA A CA 1
ATOM 1578 C C . ALA A 1 199 ? 33.799 2.767 16.756 1.00 55.38 199 ALA A C 1
ATOM 1580 O O . ALA A 1 199 ? 34.456 2.170 17.600 1.00 55.38 199 ALA A O 1
ATOM 1581 N N . SER A 1 200 ? 34.366 3.654 15.928 1.00 52.12 200 SER A N 1
ATOM 1582 C CA . SER A 1 200 ? 35.799 3.985 15.946 1.00 52.12 200 SER A CA 1
ATOM 1583 C C . SER A 1 200 ? 36.220 4.950 17.068 1.00 52.12 200 SER A C 1
ATOM 1585 O O . SER A 1 200 ? 37.393 5.302 17.144 1.00 52.12 200 SER A O 1
ATOM 1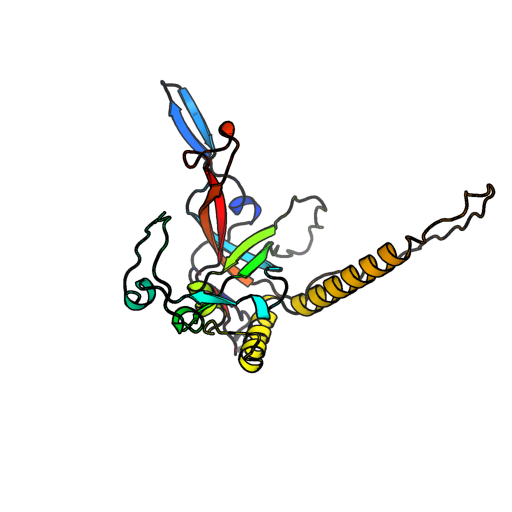587 N N . LYS A 1 201 ? 35.291 5.405 17.925 1.00 47.81 201 LYS A N 1
ATOM 1588 C CA . LYS A 1 201 ? 35.587 6.209 19.130 1.00 47.81 201 LYS A CA 1
ATOM 1589 C C . LYS A 1 201 ? 35.697 5.379 20.416 1.00 47.81 201 LYS A C 1
ATOM 1591 O O . LYS A 1 201 ? 35.921 5.954 21.475 1.00 47.81 201 LYS A O 1
ATOM 1596 N N . ILE A 1 202 ? 35.592 4.051 20.339 1.00 47.66 202 ILE A N 1
ATOM 1597 C CA . ILE A 1 202 ? 35.996 3.161 21.434 1.00 47.66 202 ILE A CA 1
ATOM 1598 C C . ILE A 1 202 ? 37.455 2.772 21.180 1.00 47.66 202 ILE A C 1
ATOM 1600 O O . ILE A 1 202 ? 37.758 1.738 20.593 1.00 47.66 202 ILE A O 1
ATOM 1604 N N . THR A 1 203 ? 38.370 3.653 21.573 1.00 47.81 203 THR A N 1
ATOM 1605 C CA . THR A 1 203 ? 39.764 3.271 21.817 1.00 47.81 203 THR A CA 1
ATOM 1606 C C . THR A 1 203 ? 39.807 2.391 23.070 1.00 47.81 203 THR A C 1
ATOM 1608 O O . THR A 1 203 ? 39.180 2.770 24.064 1.00 47.81 203 THR A O 1
ATOM 1611 N N . PRO A 1 204 ? 40.531 1.257 23.086 1.00 42.00 204 PRO A N 1
ATOM 1612 C CA . PRO A 1 204 ? 40.796 0.542 24.327 1.00 42.00 204 PRO A CA 1
ATOM 1613 C C . PRO A 1 204 ? 41.685 1.442 25.191 1.00 42.00 204 PRO A C 1
ATOM 1615 O O . PRO A 1 204 ? 42.808 1.775 24.815 1.00 42.00 204 PRO A O 1
ATOM 1618 N N . SER A 1 205 ? 41.144 1.929 26.305 1.00 40.56 205 SER A N 1
ATOM 1619 C CA . SER A 1 205 ? 41.904 2.724 27.259 1.00 40.56 205 SER A CA 1
ATOM 1620 C C . SER A 1 205 ? 42.835 1.815 28.055 1.00 40.56 205 SER A C 1
ATOM 1622 O O . SER A 1 205 ? 42.353 1.004 28.837 1.00 40.56 205 SER A O 1
ATOM 1624 N N . ASP A 1 206 ? 44.139 2.044 27.947 1.00 42.78 206 ASP A N 1
ATOM 1625 C CA . ASP A 1 206 ? 45.063 1.871 29.070 1.00 42.78 206 ASP A CA 1
ATOM 1626 C C . ASP A 1 206 ? 45.622 3.248 29.458 1.00 42.78 206 ASP A C 1
ATOM 1628 O O . ASP A 1 206 ? 46.816 3.520 29.331 1.00 42.78 206 ASP A O 1
ATOM 1632 N N . ARG A 1 207 ? 44.747 4.168 29.903 1.00 35.25 207 ARG A N 1
ATOM 1633 C CA . ARG A 1 207 ? 45.143 5.228 30.850 1.00 35.25 207 ARG A CA 1
ATOM 1634 C C . ARG A 1 207 ? 43.954 5.969 31.480 1.00 35.25 207 ARG A C 1
ATOM 1636 O O . ARG A 1 207 ? 43.006 6.268 30.755 1.00 35.25 207 ARG A O 1
ATOM 1643 N N . PRO A 1 208 ? 44.005 6.318 32.784 1.00 38.06 208 PRO A N 1
ATOM 1644 C CA . PRO A 1 208 ? 42.980 7.136 33.432 1.00 38.06 208 PRO A CA 1
ATOM 1645 C C . PRO A 1 208 ? 43.078 8.617 33.015 1.00 38.06 208 PRO A C 1
ATOM 1647 O O . PRO A 1 208 ? 44.138 9.047 32.547 1.00 38.06 208 PRO A O 1
ATOM 1650 N N . PRO A 1 209 ? 41.995 9.399 33.193 1.00 42.66 209 PRO A N 1
ATOM 1651 C CA . PRO A 1 209 ? 41.897 10.766 32.699 1.00 42.66 209 PRO A CA 1
ATOM 1652 C C . PRO A 1 209 ? 42.719 11.731 33.559 1.00 42.66 209 PRO A C 1
ATOM 1654 O O . PRO A 1 209 ? 42.779 11.590 34.780 1.00 42.66 209 PRO A O 1
ATOM 1657 N N . LEU A 1 210 ? 43.323 12.727 32.910 1.00 31.12 210 LEU A N 1
ATOM 1658 C CA . LEU A 1 210 ? 43.899 13.890 33.576 1.00 31.12 210 LEU A CA 1
ATOM 1659 C C . LEU A 1 210 ? 42.973 15.094 33.396 1.00 31.12 210 LEU A C 1
ATOM 1661 O O . LEU A 1 210 ? 42.437 15.332 32.315 1.00 31.12 210 LEU A O 1
ATOM 1665 N N . ASP A 1 211 ? 42.804 15.788 34.513 1.00 32.50 211 ASP A N 1
ATOM 1666 C CA . ASP A 1 211 ? 42.019 16.990 34.753 1.00 32.50 211 ASP A CA 1
ATOM 1667 C C . ASP A 1 211 ? 42.383 18.190 33.859 1.00 32.50 211 ASP A C 1
ATOM 1669 O O . ASP A 1 211 ? 43.540 18.387 33.488 1.00 32.50 211 ASP A O 1
ATOM 1673 N N . SER A 1 212 ? 41.388 19.075 33.727 1.00 34.50 212 SER A N 1
ATOM 1674 C CA . SER A 1 212 ? 41.506 20.543 33.682 1.00 34.50 212 SER A CA 1
ATOM 1675 C C . SER A 1 212 ? 41.397 21.306 32.345 1.00 34.50 212 SER A C 1
ATOM 1677 O O . SER A 1 212 ? 42.191 21.163 31.419 1.00 34.50 212 SER A O 1
ATOM 1679 N N . SER A 1 213 ? 40.460 22.262 32.416 1.00 36.66 213 SER A N 1
ATOM 1680 C CA . SER A 1 213 ? 40.350 23.596 31.796 1.00 36.66 213 SER A CA 1
ATOM 1681 C C . SER A 1 213 ? 39.864 23.759 30.349 1.00 36.66 213 SER A C 1
ATOM 1683 O O . SER A 1 213 ? 40.569 23.484 29.386 1.00 36.66 213 SER A O 1
ATOM 1685 N N . ASP A 1 214 ? 38.629 24.265 30.266 1.00 41.59 214 ASP A N 1
ATOM 1686 C CA . ASP A 1 214 ? 38.263 25.594 29.747 1.00 41.59 214 ASP A CA 1
ATOM 1687 C C . ASP A 1 214 ? 38.841 26.030 28.389 1.00 41.59 214 ASP A C 1
ATOM 1689 O O . ASP A 1 214 ? 39.997 26.432 28.269 1.00 41.59 214 ASP A O 1
ATOM 1693 N N . ALA A 1 215 ? 37.970 26.026 27.380 1.00 38.25 215 ALA A N 1
ATOM 1694 C CA . ALA A 1 215 ? 38.047 26.916 26.231 1.00 38.25 215 ALA A CA 1
ATOM 1695 C C . ALA A 1 215 ? 36.625 27.119 25.691 1.00 38.25 215 ALA A C 1
ATOM 1697 O O . ALA A 1 215 ? 36.079 26.286 24.966 1.00 38.25 215 ALA A O 1
ATOM 1698 N N . GLU A 1 216 ? 36.031 28.238 26.093 1.00 38.44 216 GLU A N 1
ATOM 1699 C CA . GLU A 1 216 ? 34.928 28.909 25.412 1.00 38.44 216 GLU A CA 1
ATOM 1700 C C . GLU A 1 216 ? 35.172 28.944 23.890 1.00 38.44 216 GLU A C 1
ATOM 1702 O O . GLU A 1 216 ? 36.146 29.533 23.418 1.00 38.44 216 GLU A O 1
ATOM 1707 N N . MET A 1 217 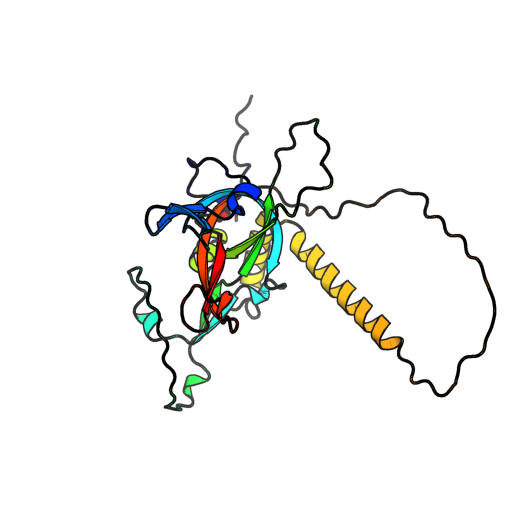? 34.265 28.352 23.110 1.00 34.12 217 MET A N 1
ATOM 1708 C CA . MET A 1 217 ? 34.113 28.678 21.693 1.00 34.12 217 MET A CA 1
ATOM 1709 C C . MET A 1 217 ? 32.639 28.955 21.425 1.00 34.12 217 MET A C 1
ATOM 1711 O O . MET A 1 217 ? 31.805 28.060 21.283 1.00 34.12 217 MET A O 1
ATOM 1715 N N . THR A 1 218 ? 32.342 30.246 21.423 1.00 37.09 218 THR A N 1
ATOM 1716 C CA . THR A 1 218 ? 31.157 30.859 20.849 1.00 37.09 218 THR A CA 1
ATOM 1717 C C . THR A 1 218 ? 31.103 30.550 19.354 1.00 37.09 218 THR A C 1
ATOM 1719 O O . THR A 1 218 ? 31.894 31.075 18.579 1.00 37.09 218 THR A O 1
ATOM 1722 N N . ASP A 1 219 ? 30.140 29.730 18.943 1.00 32.38 219 ASP A N 1
ATOM 1723 C CA . ASP A 1 219 ? 29.694 29.664 17.552 1.00 32.38 219 ASP A CA 1
ATOM 1724 C C . ASP A 1 219 ? 28.174 29.846 17.522 1.00 32.38 219 ASP A C 1
ATOM 1726 O O . ASP A 1 219 ? 27.380 28.926 17.728 1.00 32.38 219 ASP A O 1
ATOM 1730 N N . GLU A 1 220 ? 27.781 31.093 17.285 1.00 34.94 220 GLU A N 1
ATOM 1731 C CA . GLU A 1 220 ? 26.510 31.449 16.667 1.00 34.94 220 GLU A CA 1
ATOM 1732 C C . GLU A 1 220 ? 26.407 30.777 15.287 1.00 34.94 220 GLU A C 1
ATOM 1734 O O . GLU A 1 220 ? 27.281 30.985 14.445 1.00 34.94 220 GLU A O 1
ATOM 1739 N N . PRO A 1 221 ? 25.288 30.124 14.938 1.00 36.91 221 PRO A N 1
ATOM 1740 C CA . PRO A 1 221 ? 24.851 30.065 13.560 1.00 36.91 221 PRO A CA 1
ATOM 1741 C C . PRO A 1 221 ? 23.688 31.040 13.394 1.00 36.91 221 PRO A C 1
ATOM 1743 O O . PRO A 1 221 ? 22.510 30.702 13.540 1.00 36.91 221 PRO A O 1
ATOM 1746 N N . SER A 1 222 ? 24.052 32.266 13.022 1.00 34.22 222 SER A N 1
ATOM 1747 C CA . SER A 1 222 ? 23.173 33.167 12.289 1.00 34.22 222 SER A CA 1
ATOM 1748 C C . SER A 1 222 ? 22.595 32.440 11.070 1.00 34.22 222 SER A C 1
ATOM 1750 O O . SER A 1 222 ? 23.297 31.764 10.318 1.00 34.22 222 SER A O 1
ATOM 1752 N N . GLY A 1 223 ? 21.279 32.544 10.907 1.00 30.08 223 GLY A N 1
ATOM 1753 C CA . GLY A 1 223 ? 20.515 31.734 9.970 1.00 30.08 223 GLY A CA 1
ATOM 1754 C C . GLY A 1 223 ? 20.791 31.991 8.489 1.00 30.08 223 GLY A C 1
ATOM 1755 O O . GLY A 1 223 ? 21.122 33.097 8.074 1.00 30.08 223 GLY A O 1
ATOM 1756 N N . LYS A 1 224 ? 20.513 30.961 7.684 1.00 35.38 224 LYS A N 1
ATOM 1757 C CA . LYS A 1 224 ? 19.569 30.956 6.546 1.00 35.38 224 LYS A CA 1
ATOM 1758 C C . LYS A 1 224 ? 19.819 29.703 5.707 1.00 35.38 224 LYS A C 1
ATOM 1760 O O . LYS A 1 224 ? 20.929 29.470 5.251 1.00 35.38 224 LYS A O 1
ATOM 1765 N N . GLY A 1 225 ? 18.752 28.942 5.463 1.00 29.78 225 GLY A N 1
ATOM 1766 C CA . GLY A 1 225 ? 18.741 27.889 4.446 1.00 29.78 225 GLY A CA 1
ATOM 1767 C C . GLY A 1 225 ? 18.623 26.465 4.979 1.00 29.78 225 GLY A C 1
ATOM 1768 O O . GLY A 1 225 ? 19.351 25.591 4.529 1.00 29.78 225 GLY A O 1
ATOM 1769 N N . ALA A 1 226 ? 17.679 26.196 5.887 1.00 37.22 226 ALA A N 1
ATOM 1770 C CA . ALA A 1 226 ? 17.090 24.861 5.946 1.00 37.22 226 ALA A CA 1
ATOM 1771 C C . ALA A 1 226 ? 16.346 24.643 4.620 1.00 37.22 226 ALA A C 1
ATOM 1773 O O . ALA A 1 226 ? 15.182 25.018 4.480 1.00 37.22 226 ALA A O 1
ATOM 1774 N N . THR A 1 227 ? 17.055 24.138 3.611 1.00 36.12 227 THR A N 1
ATOM 1775 C CA . THR A 1 227 ? 16.449 23.682 2.367 1.00 36.12 227 THR A CA 1
ATOM 1776 C C . THR A 1 227 ? 15.607 22.461 2.699 1.00 36.12 227 THR A C 1
ATOM 1778 O O . THR A 1 227 ? 16.083 21.364 2.984 1.00 36.12 227 THR A O 1
ATOM 1781 N N . ASP A 1 228 ? 14.325 22.763 2.799 1.00 42.03 228 ASP A N 1
ATOM 1782 C CA . ASP A 1 228 ? 13.163 21.904 2.783 1.00 42.03 228 ASP A CA 1
ATOM 1783 C C . ASP A 1 228 ? 13.453 20.464 2.315 1.00 42.03 228 ASP A C 1
ATOM 1785 O O . ASP A 1 228 ? 13.796 20.209 1.161 1.00 42.03 228 ASP A O 1
ATOM 1789 N N . LYS A 1 229 ? 13.302 19.496 3.227 1.00 55.69 229 LYS A N 1
ATOM 1790 C CA . LYS A 1 229 ? 13.368 18.049 2.945 1.00 55.69 229 LYS A CA 1
ATOM 1791 C C . LYS A 1 229 ? 12.109 17.572 2.205 1.00 55.69 229 LYS A C 1
ATOM 1793 O O . LYS A 1 229 ? 11.620 16.473 2.461 1.00 55.69 229 LYS A O 1
ATOM 1798 N N . THR A 1 230 ? 11.532 18.401 1.345 1.00 64.62 230 THR A N 1
ATOM 1799 C CA . THR A 1 230 ? 10.327 18.068 0.594 1.00 64.62 230 THR A CA 1
ATOM 1800 C C . THR A 1 230 ? 10.704 17.193 -0.585 1.00 64.62 230 THR A C 1
ATOM 1802 O O . THR A 1 230 ? 11.616 17.482 -1.357 1.00 64.62 230 THR A O 1
ATOM 1805 N N . VAL A 1 231 ? 10.066 16.033 -0.661 1.00 75.31 231 VAL A N 1
ATOM 1806 C CA . VAL A 1 231 ? 10.154 15.106 -1.790 1.00 75.31 231 VAL A CA 1
ATOM 1807 C C . VAL A 1 231 ? 9.530 15.790 -3.011 1.00 75.31 231 VAL A C 1
ATOM 1809 O O . VAL A 1 231 ? 8.568 16.541 -2.860 1.00 75.31 231 VAL A O 1
ATOM 1812 N N . SER A 1 232 ? 10.063 15.570 -4.213 1.00 79.94 232 SER A N 1
ATOM 1813 C CA . SER A 1 232 ? 9.571 16.202 -5.452 1.00 79.94 232 SER A CA 1
ATOM 1814 C C . SER A 1 232 ? 8.226 15.646 -5.949 1.00 79.94 232 SER A C 1
ATOM 1816 O O . SER A 1 232 ? 7.797 15.928 -7.071 1.00 79.94 232 SER A O 1
ATOM 1818 N N . ASN A 1 233 ? 7.549 14.846 -5.127 1.00 81.44 233 ASN A N 1
ATOM 1819 C CA . ASN A 1 233 ? 6.374 14.103 -5.526 1.00 81.44 233 ASN A CA 1
ATOM 1820 C C . ASN A 1 233 ? 5.099 14.940 -5.544 1.00 81.44 233 ASN A C 1
ATOM 1822 O O . ASN A 1 233 ? 4.913 15.896 -4.788 1.00 81.44 233 ASN A O 1
ATOM 1826 N N . ARG A 1 234 ? 4.187 14.546 -6.431 1.00 84.06 234 ARG A N 1
ATOM 1827 C CA . ARG A 1 234 ? 2.888 15.194 -6.581 1.00 84.06 234 ARG A CA 1
ATOM 1828 C C . ARG A 1 234 ? 1.835 14.440 -5.774 1.00 84.06 234 ARG A C 1
ATOM 1830 O O . ARG A 1 234 ? 1.864 13.211 -5.752 1.00 84.06 234 ARG A O 1
ATOM 1837 N N . PRO A 1 235 ? 0.893 15.154 -5.139 1.00 90.12 235 PRO A N 1
ATOM 1838 C CA . PRO A 1 235 ? -0.287 14.520 -4.584 1.00 90.12 235 PRO A CA 1
ATOM 1839 C C . PRO A 1 235 ? -1.052 13.721 -5.635 1.00 90.12 235 PRO A C 1
ATOM 1841 O O . PRO A 1 235 ? -1.182 14.162 -6.780 1.00 90.12 235 PRO A O 1
ATOM 1844 N N . PHE A 1 236 ? -1.600 12.588 -5.223 1.00 90.88 236 PHE A N 1
ATOM 1845 C CA . PHE A 1 236 ? -2.493 11.771 -6.025 1.00 90.88 236 PHE A CA 1
ATOM 1846 C C . PHE A 1 236 ? -3.673 11.299 -5.185 1.00 90.88 236 PHE A C 1
ATOM 1848 O O . PHE A 1 236 ? -3.629 11.251 -3.955 1.00 90.88 236 PHE A O 1
ATOM 1855 N N . THR A 1 237 ? -4.752 10.948 -5.875 1.00 91.31 237 THR A N 1
ATOM 1856 C CA . THR A 1 237 ? -5.926 10.359 -5.239 1.00 91.31 237 THR A CA 1
ATOM 1857 C C . THR A 1 237 ? -5.840 8.843 -5.308 1.00 91.31 237 THR A C 1
ATOM 1859 O O . THR A 1 237 ? -5.563 8.295 -6.373 1.00 91.31 237 THR A O 1
ATOM 1862 N N . CYS A 1 238 ? -6.090 8.177 -4.186 1.00 92.94 238 CYS A N 1
ATOM 1863 C CA . CYS A 1 238 ? -6.091 6.723 -4.092 1.00 92.94 238 CYS A CA 1
ATOM 1864 C C . CYS A 1 238 ? -7.268 6.205 -3.270 1.00 92.94 238 CYS A C 1
ATOM 1866 O O . CYS A 1 238 ? -7.919 6.959 -2.536 1.00 92.94 238 CYS A O 1
ATOM 1868 N N . CYS A 1 239 ? -7.507 4.901 -3.376 1.00 94.62 239 CYS A N 1
ATOM 1869 C CA . CYS A 1 239 ? -8.459 4.191 -2.538 1.00 94.62 239 CYS A CA 1
ATOM 1870 C C . CYS A 1 239 ? -7.718 3.373 -1.474 1.00 94.62 239 CYS A C 1
ATOM 1872 O O . CYS A 1 239 ? -6.669 2.781 -1.730 1.00 94.62 239 CYS A O 1
ATOM 1874 N N . VAL A 1 240 ? -8.248 3.392 -0.253 1.00 94.88 240 VAL A N 1
ATOM 1875 C CA . VAL A 1 240 ? -7.651 2.756 0.925 1.00 94.88 240 VAL A CA 1
ATOM 1876 C C . VAL A 1 240 ? -8.708 1.926 1.628 1.00 94.88 240 VAL A C 1
ATOM 1878 O O . VAL A 1 240 ? -9.769 2.444 1.968 1.00 94.88 240 VAL A O 1
ATOM 1881 N N . ARG A 1 241 ? -8.428 0.648 1.864 1.00 95.38 241 ARG A N 1
ATOM 1882 C CA . ARG A 1 241 ? -9.290 -0.240 2.647 1.00 95.38 241 ARG A CA 1
ATOM 1883 C C . ARG A 1 241 ? -8.706 -0.432 4.036 1.00 95.38 241 ARG A C 1
ATOM 1885 O O . ARG A 1 241 ? -7.496 -0.558 4.183 1.00 95.38 241 ARG A O 1
ATOM 1892 N N . GLN A 1 242 ? -9.554 -0.441 5.048 1.00 95.69 242 GLN A N 1
ATOM 1893 C CA . GLN A 1 242 ? -9.216 -0.792 6.420 1.00 95.69 242 GLN A CA 1
ATOM 1894 C C . GLN A 1 242 ? -9.644 -2.235 6.659 1.00 95.69 242 GLN A C 1
ATOM 1896 O O . GLN A 1 242 ? -10.732 -2.616 6.247 1.00 95.69 242 GLN A O 1
ATOM 1901 N N . TYR A 1 243 ? -8.822 -3.025 7.336 1.00 95.19 243 TYR A N 1
ATOM 1902 C CA . TYR A 1 243 ? -9.167 -4.387 7.740 1.00 95.19 243 TYR A CA 1
ATOM 1903 C C . TYR A 1 243 ? -8.416 -4.766 9.020 1.00 95.19 243 TYR A C 1
ATOM 1905 O O . TYR A 1 243 ? -7.561 -4.017 9.500 1.00 95.19 243 TYR A O 1
ATOM 1913 N N . GLY A 1 244 ? -8.794 -5.894 9.616 1.00 93.88 244 GLY A N 1
ATOM 1914 C CA . GLY A 1 244 ? -8.156 -6.435 10.811 1.00 93.88 244 GLY A CA 1
ATOM 1915 C C . GLY A 1 244 ? -7.277 -7.631 10.474 1.00 93.88 244 GLY A C 1
ATOM 1916 O O . GLY A 1 244 ? -7.684 -8.496 9.704 1.00 93.88 244 GLY A O 1
ATOM 1917 N N . VAL A 1 245 ? -6.097 -7.709 11.085 1.00 93.50 245 VAL A N 1
ATOM 1918 C CA . VAL A 1 245 ? -5.257 -8.916 11.079 1.00 93.50 245 VAL A CA 1
ATOM 1919 C C . VAL A 1 245 ? -5.065 -9.423 12.499 1.00 93.50 245 VAL A C 1
ATOM 1921 O O . VAL A 1 245 ? -5.008 -8.637 13.442 1.00 93.50 245 VAL A O 1
ATOM 1924 N N . GLN A 1 246 ? -4.973 -10.738 12.670 1.00 94.25 246 GLN A N 1
ATOM 1925 C CA . GLN A 1 246 ? -4.693 -11.326 13.976 1.00 94.25 246 GLN A CA 1
ATOM 1926 C C . GLN A 1 246 ? -3.188 -11.305 14.245 1.00 94.25 246 GLN A C 1
ATOM 1928 O O . GLN A 1 246 ? -2.404 -11.847 13.466 1.00 94.25 246 GLN A O 1
ATOM 1933 N N . VAL A 1 247 ? -2.788 -10.729 15.374 1.00 93.88 247 VAL A N 1
ATOM 1934 C CA . VAL A 1 247 ? -1.402 -10.721 15.854 1.00 93.88 247 VAL A CA 1
ATOM 1935 C C . VAL A 1 247 ? -1.303 -11.440 17.192 1.00 93.88 247 VAL A C 1
ATOM 1937 O O . VAL A 1 247 ? -2.258 -11.455 17.967 1.00 93.88 247 VAL A O 1
ATOM 1940 N N . LYS A 1 248 ? -0.149 -12.051 17.476 1.00 94.06 248 LYS A N 1
ATOM 1941 C CA . LYS A 1 248 ? 0.105 -12.674 18.782 1.00 94.06 248 LYS A CA 1
ATOM 1942 C C . LYS A 1 248 ? 0.086 -11.599 19.869 1.00 94.06 248 LYS A C 1
ATOM 1944 O O . LYS A 1 248 ? 0.766 -10.584 19.744 1.00 94.06 248 LYS A O 1
ATOM 1949 N N . GLU A 1 249 ? -0.655 -11.847 20.938 1.00 94.31 249 GLU A N 1
ATOM 1950 C CA . GLU A 1 249 ? -0.771 -10.962 22.092 1.00 94.31 249 GLU A CA 1
ATOM 1951 C C . GLU A 1 249 ? -0.697 -11.803 23.372 1.00 94.31 249 GLU A C 1
ATOM 1953 O O . GLU A 1 249 ? -1.670 -12.467 23.726 1.00 94.31 249 GLU A O 1
ATOM 1958 N N . PRO A 1 250 ? 0.457 -11.818 24.062 1.00 89.81 250 PRO A N 1
ATOM 1959 C CA . PRO A 1 250 ? 0.610 -12.578 25.297 1.00 89.81 250 PRO A CA 1
ATOM 1960 C C . PRO A 1 250 ? -0.168 -11.960 26.466 1.00 89.81 250 PRO A C 1
ATOM 1962 O O . PRO A 1 250 ? -0.405 -12.640 27.461 1.00 89.81 250 PRO A O 1
ATOM 1965 N N . ASN A 1 251 ? -0.545 -10.678 26.388 1.00 90.44 251 ASN A N 1
ATOM 1966 C CA . ASN A 1 251 ? -1.322 -10.034 27.436 1.00 90.44 251 ASN A CA 1
ATOM 1967 C C . ASN A 1 251 ? -2.821 -10.294 27.241 1.00 90.44 251 ASN A C 1
ATOM 1969 O O . ASN A 1 251 ? -3.464 -9.677 26.394 1.00 90.44 251 ASN A O 1
ATOM 1973 N N . GLU A 1 252 ? -3.395 -11.132 28.101 1.00 87.06 252 GLU A N 1
ATOM 1974 C CA . GLU A 1 252 ? -4.814 -11.506 28.063 1.00 87.06 252 GLU A CA 1
ATOM 1975 C C . GLU A 1 252 ? -5.767 -10.302 28.103 1.00 87.06 252 GLU A C 1
ATOM 1977 O O . GLU A 1 252 ? -6.804 -10.315 27.449 1.00 87.06 252 GLU A O 1
ATOM 1982 N N . THR A 1 253 ? -5.399 -9.211 28.784 1.00 86.81 253 THR A N 1
ATOM 1983 C CA . THR A 1 253 ? -6.241 -7.997 28.852 1.00 86.81 253 THR A CA 1
ATOM 1984 C C . THR A 1 253 ? -6.327 -7.229 27.530 1.00 86.81 253 THR A C 1
ATOM 1986 O O . THR A 1 253 ? -7.165 -6.341 27.385 1.00 86.81 253 THR A O 1
ATOM 1989 N N . LYS A 1 254 ? -5.455 -7.548 26.568 1.00 84.81 254 LYS A N 1
ATOM 1990 C CA . LYS A 1 254 ? -5.417 -6.960 25.223 1.00 84.81 254 LYS A CA 1
ATOM 1991 C C . LYS A 1 254 ? -5.819 -7.951 24.131 1.00 84.81 254 LYS A C 1
ATOM 1993 O O . LYS A 1 254 ? -5.900 -7.553 22.971 1.00 84.81 254 LYS A O 1
ATOM 1998 N N . ALA A 1 255 ? -6.028 -9.218 24.482 1.00 86.19 255 ALA A N 1
ATOM 1999 C CA . ALA A 1 255 ? -6.353 -10.278 23.545 1.00 86.19 255 ALA A CA 1
ATOM 2000 C C . ALA A 1 255 ? -7.845 -10.226 23.173 1.00 86.19 255 ALA A C 1
ATOM 2002 O O . ALA A 1 255 ? -8.687 -10.876 23.788 1.00 86.19 255 ALA A O 1
ATOM 2003 N N . ASP A 1 256 ? -8.179 -9.414 22.172 1.00 87.56 256 ASP A N 1
ATOM 2004 C CA . ASP A 1 256 ? -9.541 -9.217 21.659 1.00 87.56 256 ASP A CA 1
ATOM 2005 C C . ASP A 1 256 ? -9.860 -10.069 20.409 1.00 87.56 256 ASP A C 1
ATOM 2007 O O . ASP A 1 256 ? -10.936 -9.936 19.826 1.00 87.56 256 ASP A O 1
ATOM 2011 N N . ALA A 1 257 ? -8.953 -10.973 20.012 1.00 88.69 257 ALA A N 1
ATOM 2012 C CA . ALA A 1 257 ? -9.095 -11.861 18.850 1.00 88.69 257 ALA A CA 1
ATOM 2013 C C . ALA A 1 257 ? -9.013 -13.360 19.202 1.00 88.69 257 ALA A C 1
ATOM 2015 O O . ALA A 1 257 ? -8.659 -14.187 18.358 1.00 88.69 257 ALA A O 1
ATOM 2016 N N . GLY A 1 258 ? -9.330 -13.719 20.448 1.00 87.19 258 GLY A N 1
ATOM 2017 C CA . GLY A 1 258 ? -9.231 -15.085 20.970 1.00 87.19 258 GLY A CA 1
ATOM 2018 C C . GLY A 1 258 ? -7.934 -15.345 21.742 1.00 87.19 258 GLY A C 1
ATOM 2019 O O . GLY A 1 258 ? -7.145 -14.435 21.991 1.00 87.19 258 GLY A O 1
ATOM 2020 N N . PHE A 1 259 ? -7.723 -16.598 22.160 1.00 86.56 259 PHE A N 1
ATOM 2021 C CA . PHE A 1 259 ? -6.631 -16.956 23.072 1.00 86.56 259 PHE A CA 1
ATOM 2022 C C . PHE A 1 259 ? -5.255 -16.560 22.514 1.00 86.56 259 PHE A C 1
ATOM 2024 O O . PHE A 1 259 ? -4.846 -17.025 21.449 1.00 86.56 259 PHE A O 1
ATOM 2031 N N . GLY A 1 260 ? -4.551 -15.689 23.244 1.00 91.75 260 GLY A N 1
ATOM 2032 C CA . GLY A 1 260 ? -3.214 -15.214 22.887 1.00 91.75 260 GLY A CA 1
ATOM 2033 C C . GLY A 1 260 ? -3.150 -14.368 21.610 1.00 91.75 260 GLY A C 1
ATOM 2034 O O . GLY A 1 260 ? -2.079 -14.280 21.001 1.00 91.75 260 GLY A O 1
ATOM 2035 N N . LYS A 1 261 ? -4.274 -13.794 21.153 1.00 94.12 261 LYS A N 1
ATOM 2036 C CA . LYS A 1 261 ? -4.361 -13.038 19.896 1.00 94.12 261 LYS A CA 1
ATOM 2037 C C . LYS A 1 261 ? -5.106 -11.715 20.055 1.00 94.12 261 LYS A C 1
ATOM 2039 O O . LYS A 1 261 ? -6.106 -11.632 20.761 1.00 94.12 261 LYS A O 1
ATOM 2044 N N . ARG A 1 262 ? -4.657 -10.701 19.316 1.00 94.25 262 ARG A N 1
ATOM 2045 C CA . ARG A 1 262 ? -5.270 -9.369 19.219 1.00 94.25 262 ARG A CA 1
ATOM 2046 C C . ARG A 1 262 ? -5.550 -9.007 17.765 1.00 94.25 262 ARG A C 1
ATOM 2048 O O . ARG A 1 262 ? -4.792 -9.392 16.877 1.00 94.25 262 ARG A O 1
ATOM 2055 N N . TRP A 1 263 ? -6.600 -8.235 17.523 1.00 93.88 263 TRP A N 1
ATOM 2056 C CA . TRP A 1 263 ? -6.852 -7.590 16.247 1.00 93.88 263 TRP A CA 1
ATOM 2057 C C . TRP A 1 263 ? -5.959 -6.362 16.092 1.00 93.88 263 TRP A C 1
ATOM 2059 O O . TRP A 1 263 ? -5.936 -5.440 16.911 1.00 93.88 263 TRP A O 1
ATOM 2069 N N . GLU A 1 264 ? -5.216 -6.328 14.997 1.00 93.81 264 GLU A N 1
ATOM 2070 C CA . GLU A 1 264 ? -4.474 -5.160 14.572 1.00 93.81 264 GLU A CA 1
ATOM 2071 C C . GLU A 1 264 ? -5.151 -4.534 13.364 1.00 93.81 264 GLU A C 1
ATOM 2073 O O . GLU A 1 264 ? -5.348 -5.169 12.328 1.00 93.81 264 GLU A O 1
ATOM 2078 N N . ARG A 1 265 ? -5.524 -3.265 13.522 1.00 94.56 265 ARG A N 1
ATOM 2079 C CA . ARG A 1 265 ? -6.084 -2.461 12.448 1.00 94.56 265 ARG A CA 1
ATOM 2080 C C . ARG A 1 265 ? -4.992 -2.113 11.452 1.00 94.56 265 ARG A C 1
ATOM 2082 O O . ARG A 1 265 ? -4.042 -1.409 11.794 1.00 94.56 265 ARG A O 1
ATOM 2089 N N . VAL A 1 266 ? -5.183 -2.542 10.218 1.00 95.62 266 VAL A N 1
ATOM 2090 C CA . VAL A 1 266 ? -4.269 -2.300 9.107 1.00 95.62 266 VAL A CA 1
ATOM 2091 C C . VAL A 1 266 ? -5.005 -1.639 7.950 1.00 95.62 266 VAL A C 1
ATOM 2093 O O . VAL A 1 266 ? -6.236 -1.651 7.871 1.00 95.62 266 VAL A O 1
ATOM 2096 N N . PHE A 1 267 ? -4.232 -1.034 7.055 1.00 96.94 267 PHE A N 1
ATOM 2097 C CA . PHE A 1 267 ? -4.748 -0.388 5.859 1.00 96.94 267 PHE A CA 1
ATOM 2098 C C . PHE A 1 267 ? -4.075 -0.978 4.626 1.00 96.94 267 PHE A C 1
ATOM 2100 O O . PHE A 1 267 ? -2.891 -1.305 4.661 1.00 96.94 267 PHE A O 1
ATOM 2107 N N . GLY A 1 268 ? -4.823 -1.101 3.536 1.00 96.75 268 GLY A N 1
ATOM 2108 C CA . GLY A 1 268 ? -4.338 -1.558 2.240 1.00 96.75 268 GLY A CA 1
ATOM 2109 C C . GLY A 1 268 ? -4.656 -0.543 1.155 1.00 96.75 268 GLY A C 1
ATOM 2110 O O . GLY A 1 268 ? -5.725 0.071 1.180 1.00 96.75 268 GLY A O 1
ATOM 2111 N N . LEU A 1 269 ? -3.733 -0.358 0.218 1.00 96.00 269 LEU A N 1
ATOM 2112 C CA . LEU A 1 269 ? -4.021 0.329 -1.034 1.00 96.00 269 LEU A CA 1
ATOM 2113 C C . LEU A 1 269 ? -4.885 -0.597 -1.888 1.00 96.00 269 LEU A C 1
ATOM 2115 O O . LEU A 1 269 ? -4.625 -1.794 -1.915 1.00 96.00 269 LEU A O 1
ATOM 2119 N N . PHE A 1 270 ? -5.883 -0.054 -2.578 1.00 95.38 270 PHE A N 1
ATOM 2120 C CA . PHE A 1 270 ? -6.621 -0.831 -3.566 1.00 95.38 270 PHE A CA 1
ATOM 2121 C C . PHE A 1 270 ? -7.057 0.017 -4.757 1.00 95.38 270 PHE A C 1
ATOM 2123 O O . PHE A 1 270 ? -7.084 1.252 -4.663 1.00 95.38 270 PHE A O 1
ATOM 2130 N N . GLY A 1 271 ? -7.373 -0.631 -5.878 1.00 92.44 271 GLY A N 1
ATOM 2131 C CA . GLY A 1 271 ? -8.028 -0.014 -7.032 1.00 92.44 271 GLY A CA 1
ATOM 2132 C C . GLY A 1 271 ? -7.291 1.213 -7.575 1.00 92.44 271 GLY A C 1
ATOM 2133 O O . GLY A 1 271 ? -7.927 2.141 -8.068 1.00 92.44 271 GLY A O 1
ATOM 2134 N N . THR A 1 272 ? -5.968 1.288 -7.407 1.00 92.44 272 THR A N 1
ATOM 2135 C CA . THR A 1 272 ? -5.142 2.444 -7.780 1.00 92.44 272 THR A CA 1
ATOM 2136 C C . THR A 1 272 ? -4.175 2.022 -8.875 1.00 92.44 272 THR A C 1
ATOM 2138 O O . THR A 1 272 ? -3.522 0.998 -8.738 1.00 92.44 272 THR A O 1
ATOM 2141 N N . LYS A 1 273 ? -4.068 2.812 -9.946 1.00 93.31 273 LYS A N 1
ATOM 2142 C CA . LYS A 1 273 ? -3.281 2.493 -11.144 1.00 93.31 273 LYS A CA 1
ATOM 2143 C C . LYS A 1 273 ? -2.423 3.669 -11.587 1.00 93.31 273 LYS A C 1
ATOM 2145 O O . LYS A 1 273 ? -2.904 4.803 -11.623 1.00 93.31 273 LYS A O 1
ATOM 2150 N N . ILE A 1 274 ? -1.181 3.392 -11.984 1.00 91.62 274 ILE A N 1
ATOM 2151 C CA . ILE A 1 274 ? -0.293 4.366 -12.624 1.00 91.62 274 ILE A CA 1
ATOM 2152 C C . ILE A 1 274 ? -0.537 4.349 -14.143 1.00 91.62 274 ILE A C 1
ATOM 2154 O O . ILE A 1 274 ? -0.214 3.392 -14.847 1.00 91.62 274 ILE A O 1
ATOM 2158 N N . CYS A 1 275 ? -1.121 5.431 -14.651 1.00 81.50 275 CYS A N 1
ATOM 2159 C CA . CYS A 1 275 ? -1.412 5.678 -16.060 1.00 81.50 275 CYS A CA 1
ATOM 2160 C C . CYS A 1 275 ? -0.256 6.471 -16.690 1.00 81.50 275 CYS A C 1
ATOM 2162 O O . CYS A 1 275 ? -0.205 7.698 -16.606 1.00 81.50 275 CYS A O 1
ATOM 2164 N N . GLY A 1 276 ? 0.692 5.762 -17.299 1.00 63.16 276 GLY A N 1
ATOM 2165 C CA . GLY A 1 276 ? 1.856 6.358 -17.956 1.00 63.16 276 GLY A CA 1
ATOM 2166 C C . GLY A 1 276 ? 3.047 5.406 -17.957 1.00 63.16 276 GLY A C 1
ATOM 2167 O O . GLY A 1 276 ? 3.484 4.949 -16.899 1.00 63.16 276 GLY A O 1
ATOM 2168 N N . GLY A 1 277 ? 3.517 5.075 -19.153 1.00 46.31 277 GLY A N 1
ATOM 2169 C CA . GLY A 1 277 ? 4.592 4.133 -19.463 1.00 46.31 277 GLY A CA 1
ATOM 2170 C C . GLY A 1 277 ? 4.431 3.711 -20.907 1.00 46.31 277 GLY A C 1
ATOM 2171 O O . GLY A 1 277 ? 3.346 3.158 -21.187 1.00 46.31 277 GLY A O 1
#

pLDDT: mean 76.04, std 22.46, range [29.78, 97.88]

Sequence (277 aa):
MCLLQANRNQVTCEHHDKSTSLIPDILEPATHEATVQGSTVIVKLPFTVAQYRANVRVIDFHPPRLEDFSSGRKRTEYDILSDDSDSESVSNSEEEDGGTLDNFVGERVWEWRFALRLQEATLTTAGKKHSTGTKNNTFWVLVDNLEAQLLTGLDACNLRTDPDELSKLREKMFILWGDLEEKKSKALIDASNKKKTKASKITPSDRPPLDSSDAEMTDEPSGKGATDKTVSNRPFTCCVRQYGVQVKEPNETKADAGFGKRWERVFGLFGTKICGG

Radius of gyration: 25.23 Å; chains: 1; bounding box: 75×69×63 Å